Protein AF-A0A1T4WBJ3-F1 (afdb_monomer)

Organism: NCBI:txid39495

Foldseek 3Di:
DAEAFAKDADDDPDDDDPDPPWQKDKDKPDPQWDADSRRMIHGHHAAKIWIKIDTPPDPDIDIDIDGYHYDPAFEFADKDKDFAWDKDKDWDFDPVFFDDDPNHFDADPVRHGDGHPPTGTDIDIDTDATQWMKIFTDDDPPFPWKFKWKKQCADAFARRIDIDGPDIDRHRMDIGQQDFAQFWIKIKMWTWHQGPNDTDTGDIYPIDIDGHHHHSDPCPPPQWDNRQQRVLLNVLQVLQVVVVHDRATEHVLQQVLQSLVSVCVVVVVDDPPPPPPSVCCSCVVVVFDPPFDFPDKDKDFQDRGSVVSNVVLCPDPVSVCVSNPNQWRHWTWIDGPRIIMITTHNDDDPRDPDDDDDDPPPD

Radius of gyration: 31.48 Å; Cα contacts (8 Å, |Δi|>4): 734; chains: 1; bounding box: 58×76×94 Å

Solvent-accessible surface area (backbone atoms only — not comparable to full-atom values): 20428 Å² total; per-residue (Å²): 115,44,40,51,74,42,71,47,73,66,82,80,90,80,82,93,66,102,52,101,79,68,55,69,44,51,44,48,78,44,84,38,31,49,48,38,85,82,38,39,36,35,29,66,35,60,47,79,37,43,38,37,43,30,41,71,87,51,91,59,65,52,74,47,80,41,42,25,37,67,76,78,87,50,57,46,48,69,79,46,75,46,80,40,70,36,67,51,74,49,75,43,66,54,84,85,37,47,41,60,59,98,87,39,77,39,61,47,100,87,71,46,74,39,62,47,90,90,67,64,70,42,82,45,77,45,81,65,52,41,56,26,40,36,41,34,38,56,76,60,97,79,50,68,27,31,38,37,28,40,56,42,50,43,36,91,66,30,67,52,54,46,78,46,80,77,45,79,39,75,62,51,56,51,74,48,44,80,42,48,24,58,30,79,47,40,34,37,37,27,36,23,34,74,55,96,92,38,80,50,69,45,42,54,26,71,78,50,74,47,67,37,86,52,36,24,50,67,59,85,66,66,51,57,39,67,69,46,10,31,47,29,42,50,50,48,32,51,55,14,47,77,70,78,37,79,65,53,22,34,36,65,67,48,28,53,51,24,42,51,54,44,50,31,52,76,74,62,77,50,62,95,84,54,65,64,64,54,49,50,49,52,32,68,74,65,60,39,46,92,69,48,61,77,75,43,79,43,79,39,75,82,27,61,29,36,66,54,44,51,52,55,33,62,75,30,74,68,45,28,53,59,67,56,41,86,68,46,40,34,28,25,34,23,28,33,76,32,27,35,30,35,38,31,15,60,59,82,44,73,45,61,64,89,69,83,82,84,76,82,91,81,124

Secondary structure (DSSP, 8-state):
-EETT-EEE--------SSTT--EEEEESSTTEEE-TT-EEEE-SSEEEEEEEEETTSS-EEEEEEEEEPPPP-B----EEEEEEEEEEEEE--GGGB-EETTEE-B-TTSPBPB-TT---EEEEEEEEEEEEEEE----TT-SEEEEEEEES-BTTBS--EEEEEEEESSSEEEE----TT-EEEEEEEEEEEETTEEEEPBPPPPEEEE-SS----TTS-SS-HHHHHHHHHHHHHHHHHTT-PPPEE-HHHHHHHHHHHHHHHHT---TT-HHHHHHHHHHHTTB-TT----EEEEEES--SHHHHHHHHHTSHHHHHHHT-SS--EEEEEEETTEEEEEEES----SBSS-----GGG-

Sequence (363 aa):
TLYVGEKLNIKVKKYTSSSKKKKLVFKSNNKKVTVTKKGIIAAKKAGSAKVTVKAKNSNKKTIIKVKVKKVPKDKVVGLNYKANWRYSSYYDYAKSDYLLINGWPQFDENGKAKVKSGAKKIKFKRKEDIKNYKISWLDLNRADGYEVQRWHFVTDWDTKGHWETIKDIKNNYFKFSDFDENELAKFRVRAYNIVDDEKIYYKSSEILSIRTEHASTDYKNPLINRWISEEAFYLQNIVRNKAGRELLKWDEDLYTFACYRVEGRVKGYYLDHGWSDSMFDAFTNNSYEPGTNIEIENYYGTSYSARDSISAWQNSKGHYAWMISKLVKYGAIAMGSGESYAVFTEKVDNMRGNTSEIDFEAI

Nearest PDB structures (foldseek):
  4h0a-assembly1_A  TM=4.600E-01  e=1.807E-06  Staphylococcus aureus subsp. aureus Mu50
  4h0a-assembly2_B  TM=4.625E-01  e=2.376E-06  Staphylococcus aureus subsp. aureus Mu50
  4ifa-assembly1_A  TM=4.640E-01  e=8.837E-06  Bacillus anthracis str. Ames
  2q7n-assembly2_C  TM=2.721E-01  e=8.271E-03  Mus musculus
  1fg9-assembly1_D  TM=6.061E-01  e=1.499E+00  Homo sapiens

Mean predicted aligned error: 14.48 Å

pLDDT: mean 82.01, std 16.06, range [27.78, 97.38]

InterPro domains:
  IPR003343 Bacterial Ig-like domain, group 2 [PF02368] (2-66)
  IPR008964 Invasin/intimin cell-adhesion fragments [SSF49373] (2-68)
  IPR014044 CAP domain [PF00188] (234-340)
  IPR035940 CAP superfamily [G3DSA:3.40.33.10] (224-350)
  IPR035940 CAP superfamily [SSF55797] (230-326)

Structure (mmCIF, N/CA/C/O backbone):
data_AF-A0A1T4WBJ3-F1
#
_entry.id   AF-A0A1T4WBJ3-F1
#
loop_
_atom_site.group_PDB
_atom_site.id
_atom_site.type_symbol
_atom_site.label_atom_id
_atom_site.label_alt_id
_atom_site.label_comp_id
_atom_site.label_asym_id
_atom_site.label_entity_id
_atom_site.label_seq_id
_atom_site.pdbx_PDB_ins_code
_atom_site.Cartn_x
_atom_site.Cartn_y
_atom_site.Cartn_z
_atom_site.occupancy
_atom_site.B_iso_or_equiv
_atom_site.auth_seq_id
_atom_site.auth_comp_id
_atom_site.auth_asym_id
_atom_site.auth_atom_id
_atom_site.pdbx_PDB_model_num
ATOM 1 N N . THR A 1 1 ? -18.461 -5.487 35.038 1.00 80.25 1 THR A N 1
ATOM 2 C CA . THR A 1 1 ? -18.974 -5.993 33.745 1.00 80.25 1 THR A CA 1
ATOM 3 C C . THR A 1 1 ? -17.797 -6.566 32.996 1.00 80.25 1 THR A C 1
ATOM 5 O O . THR A 1 1 ? -16.734 -6.000 33.171 1.00 80.25 1 THR A O 1
ATOM 8 N N . LEU A 1 2 ? -17.971 -7.666 32.261 1.00 78.88 2 LEU A N 1
ATOM 9 C CA . LEU A 1 2 ? -16.942 -8.276 31.411 1.00 78.88 2 LEU A CA 1
ATOM 10 C C . LEU A 1 2 ? -17.484 -8.476 29.983 1.00 78.88 2 LEU A C 1
ATOM 12 O O . LEU A 1 2 ? -18.702 -8.586 29.810 1.00 78.88 2 LEU A O 1
ATOM 16 N N . TYR A 1 3 ? -16.628 -8.570 28.976 1.00 77.19 3 TYR A N 1
ATOM 17 C CA . TYR A 1 3 ? -16.936 -9.103 27.646 1.00 77.19 3 TYR A CA 1
ATOM 18 C C . TYR A 1 3 ? -16.562 -10.590 27.560 1.00 77.19 3 TYR A C 1
ATOM 20 O O . TYR A 1 3 ? -15.823 -11.113 28.393 1.00 77.19 3 TYR A O 1
ATOM 28 N N . VAL A 1 4 ? -17.137 -11.323 26.601 1.00 73.31 4 VAL A N 1
ATOM 29 C CA . VAL A 1 4 ? -16.750 -12.727 26.361 1.00 73.31 4 VAL A CA 1
ATOM 30 C C . VAL A 1 4 ? -15.251 -12.781 26.042 1.00 73.31 4 VAL A C 1
ATOM 32 O O . VAL A 1 4 ? -14.819 -12.093 25.128 1.00 73.31 4 VAL A O 1
ATOM 35 N N . GLY A 1 5 ? -14.488 -13.595 26.781 1.00 62.62 5 GLY A N 1
ATOM 36 C CA . GLY A 1 5 ? -13.029 -13.717 26.658 1.00 62.62 5 GLY A CA 1
ATOM 37 C C . GLY A 1 5 ? -12.249 -13.133 27.842 1.00 62.62 5 GLY A C 1
ATOM 38 O O . GLY A 1 5 ? -11.233 -13.707 28.230 1.00 62.62 5 GLY A O 1
ATOM 39 N N . GLU A 1 6 ? -12.761 -12.076 28.480 1.00 72.12 6 GLU A N 1
ATOM 40 C CA . GLU A 1 6 ? -12.037 -11.337 29.525 1.00 72.12 6 GLU A 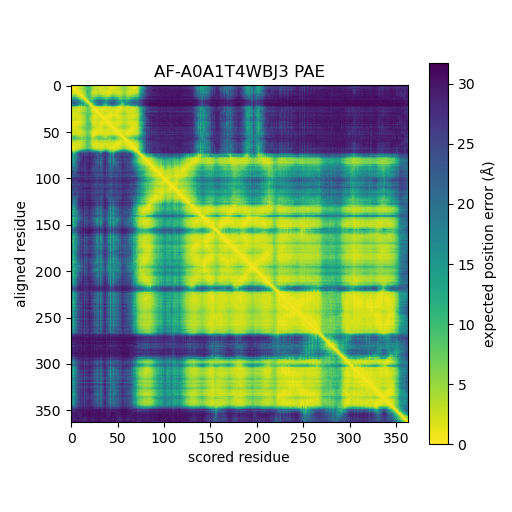CA 1
ATOM 41 C C . GLU A 1 6 ? -11.857 -12.128 30.830 1.00 72.12 6 GLU A C 1
ATOM 43 O O . GLU A 1 6 ? -12.686 -12.978 31.206 1.00 72.12 6 GLU A O 1
ATOM 48 N N . LYS A 1 7 ? -10.790 -11.798 31.566 1.00 83.44 7 LYS A N 1
ATOM 49 C CA . LYS A 1 7 ? -10.503 -12.333 32.898 1.00 83.44 7 LYS A CA 1
ATOM 50 C C . LYS A 1 7 ? -10.485 -11.213 33.939 1.00 83.44 7 LYS A C 1
ATOM 52 O O . LYS A 1 7 ? -10.326 -10.045 33.635 1.00 83.44 7 LYS A O 1
ATOM 57 N N . LEU A 1 8 ? -10.710 -11.573 35.199 1.00 85.00 8 LEU A N 1
ATOM 58 C CA . LEU A 1 8 ? -10.644 -10.640 36.323 1.00 85.00 8 LEU A CA 1
ATOM 59 C C . LEU A 1 8 ? -10.192 -11.375 37.581 1.00 85.00 8 LEU A C 1
ATOM 61 O O . LEU A 1 8 ? -10.827 -12.345 37.999 1.00 85.00 8 LEU A O 1
ATOM 65 N N . ASN A 1 9 ? -9.126 -10.900 38.221 1.00 87.38 9 ASN A N 1
ATOM 66 C CA . ASN A 1 9 ? -8.661 -11.462 39.486 1.00 87.38 9 ASN A CA 1
ATOM 67 C C . ASN A 1 9 ? -9.331 -10.780 40.690 1.00 87.38 9 ASN A C 1
ATOM 69 O O . ASN A 1 9 ? -9.316 -9.555 40.820 1.00 87.38 9 ASN A O 1
ATOM 73 N N . ILE A 1 10 ? -9.896 -11.569 41.604 1.00 84.38 10 ILE A N 1
ATOM 74 C CA . ILE A 1 10 ? -10.500 -11.054 42.835 1.00 84.38 10 ILE A CA 1
ATOM 75 C C . ILE A 1 10 ? -9.387 -10.685 43.829 1.00 84.38 10 ILE A C 1
ATOM 77 O O . ILE A 1 10 ? -8.786 -11.557 44.454 1.00 84.38 10 ILE A O 1
ATOM 81 N N . LYS A 1 11 ? -9.151 -9.384 44.040 1.00 78.06 11 LYS A N 1
ATOM 82 C CA . LYS A 1 11 ? -8.242 -8.894 45.091 1.00 78.06 11 LYS A CA 1
ATOM 83 C C . LYS A 1 11 ? -8.932 -8.918 46.462 1.00 78.06 11 LYS A C 1
ATOM 85 O O . LYS A 1 11 ? -9.910 -8.207 46.693 1.00 78.06 11 LYS A O 1
ATOM 90 N N . VAL A 1 12 ? -8.414 -9.721 47.391 1.00 71.44 12 VAL A N 1
ATOM 91 C CA . VAL A 1 12 ? -8.928 -9.831 48.769 1.00 71.44 12 VAL A CA 1
ATOM 92 C C . VAL A 1 12 ? -8.178 -8.842 49.667 1.00 71.44 12 VAL A C 1
ATOM 94 O O . VAL A 1 12 ? -7.024 -9.078 49.999 1.00 71.44 12 VAL A O 1
ATOM 97 N N . LYS A 1 13 ? -8.823 -7.733 50.061 1.00 65.62 13 LYS A N 1
ATOM 98 C CA . LYS A 1 13 ? -8.172 -6.641 50.820 1.00 65.62 13 LYS A CA 1
ATOM 99 C C . LYS A 1 13 ? -7.797 -6.998 52.265 1.00 65.62 13 LYS A C 1
ATOM 101 O O . LYS A 1 13 ? -6.777 -6.539 52.756 1.00 65.62 13 LYS A O 1
ATOM 106 N N . LYS A 1 14 ? -8.625 -7.776 52.969 1.00 61.22 14 LYS A N 1
ATOM 107 C CA . LYS A 1 14 ? -8.369 -8.182 54.360 1.00 61.22 14 LYS A CA 1
ATOM 108 C C . LYS A 1 14 ? -9.041 -9.520 54.635 1.00 61.22 14 LYS A C 1
ATOM 110 O O . LYS A 1 14 ? -10.253 -9.656 54.482 1.00 61.22 14 LYS A O 1
ATOM 115 N N . TYR A 1 15 ? -8.248 -10.502 55.043 1.00 62.06 15 TYR A N 1
ATOM 116 C CA . TYR A 1 15 ? -8.729 -11.790 55.525 1.00 62.06 15 TYR A CA 1
ATOM 117 C C . TYR A 1 15 ? -7.892 -12.193 56.739 1.00 62.06 15 TYR A C 1
ATOM 119 O O . TYR A 1 15 ? -6.808 -12.751 56.603 1.00 62.06 15 TYR A O 1
ATOM 127 N N . THR A 1 16 ? -8.370 -11.864 57.938 1.00 56.34 16 THR A N 1
ATOM 128 C CA . THR A 1 16 ? -7.736 -12.273 59.195 1.00 56.34 16 THR A CA 1
ATOM 129 C C . THR A 1 16 ? -8.216 -13.676 59.556 1.00 56.34 16 THR A C 1
ATOM 131 O O . THR A 1 16 ? -9.388 -13.901 59.854 1.00 56.34 16 THR A O 1
ATOM 134 N N . SER A 1 17 ? -7.310 -14.650 59.487 1.00 52.62 17 SER A N 1
ATOM 135 C CA . SER A 1 17 ? -7.573 -16.034 59.881 1.00 52.62 17 SER A CA 1
ATOM 136 C C . SER A 1 17 ? -6.576 -16.444 60.953 1.00 52.62 17 SER A C 1
ATOM 138 O O . SER A 1 17 ? -5.403 -16.635 60.658 1.00 52.62 17 SER A O 1
ATOM 140 N N . SER A 1 18 ? -7.058 -16.662 62.175 1.00 49.38 18 SER A N 1
ATOM 141 C CA . SER A 1 18 ? -6.289 -17.188 63.313 1.00 49.38 18 SER A CA 1
ATOM 142 C C . SER A 1 18 ? -5.848 -18.655 63.157 1.00 49.38 18 SER A C 1
ATOM 144 O O . SER A 1 18 ? -5.315 -19.247 64.085 1.00 49.38 18 SER A O 1
ATOM 146 N N . SER A 1 19 ? -6.059 -19.283 61.992 1.00 48.75 19 SER A N 1
ATOM 147 C CA . SER A 1 19 ? -5.688 -20.685 61.755 1.00 48.75 19 SER A CA 1
ATOM 148 C C . SER A 1 19 ? -5.184 -20.912 60.327 1.00 48.75 19 SER A C 1
ATOM 150 O O . SER A 1 19 ? -5.794 -20.450 59.358 1.00 48.75 19 SER A O 1
ATOM 152 N N . LYS A 1 20 ? -4.114 -21.702 60.176 1.00 49.66 20 LYS A N 1
ATOM 153 C CA . LYS A 1 20 ? -3.487 -22.070 58.888 1.00 49.66 20 LYS A CA 1
ATOM 154 C C . LYS A 1 20 ? -4.392 -22.908 57.948 1.00 49.66 20 LYS A C 1
ATOM 156 O O . LYS A 1 20 ? -3.970 -23.275 56.857 1.00 49.66 20 LYS A O 1
ATOM 161 N N . LYS A 1 21 ? -5.647 -23.213 58.326 1.00 49.75 21 LYS A N 1
ATOM 162 C CA . LYS A 1 21 ? -6.538 -24.166 57.622 1.00 49.75 21 LYS A CA 1
ATOM 163 C C . LYS A 1 21 ? -7.782 -23.565 56.933 1.00 49.75 21 LYS A C 1
ATOM 165 O O . LYS A 1 21 ? -8.547 -24.317 56.329 1.00 49.75 21 LYS A O 1
ATOM 170 N N . LYS A 1 22 ? -8.008 -22.242 56.935 1.00 56.44 22 LYS A N 1
ATOM 171 C CA . LYS A 1 22 ? -9.208 -21.636 56.304 1.00 56.44 22 LYS A CA 1
ATOM 172 C C . LYS A 1 22 ? -8.896 -20.970 54.952 1.00 56.44 22 LYS A C 1
ATOM 174 O O . LYS A 1 22 ? -8.635 -19.774 54.903 1.00 56.44 22 LYS A O 1
ATOM 179 N N . LYS A 1 23 ? -8.959 -21.736 53.851 1.00 74.94 23 LYS A N 1
ATOM 180 C CA . LYS A 1 23 ? -8.886 -21.226 52.460 1.00 74.94 23 LYS A CA 1
ATOM 181 C C . LYS A 1 23 ? -10.241 -20.648 52.007 1.00 74.94 23 LYS A C 1
ATOM 183 O O . LYS A 1 23 ? -11.289 -21.122 52.447 1.00 74.94 23 LYS A O 1
ATOM 188 N N . LEU A 1 24 ? -10.234 -19.644 51.128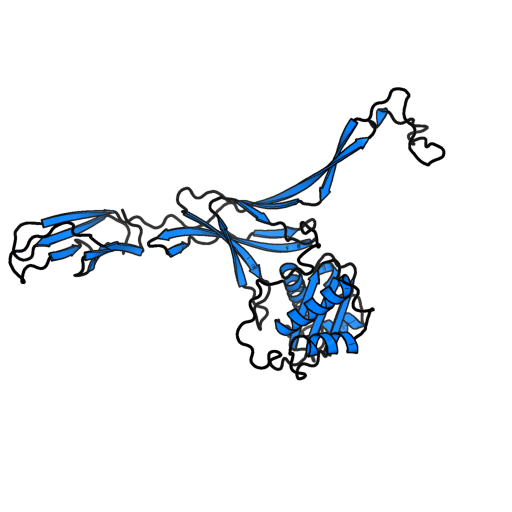 1.00 85.12 24 LEU A N 1
ATOM 189 C CA . LEU A 1 24 ? -11.449 -19.187 50.441 1.00 85.12 24 LEU A CA 1
ATOM 190 C C . LEU A 1 24 ? -11.871 -20.207 49.380 1.00 85.12 24 LEU A C 1
ATOM 192 O O . LEU A 1 24 ? -11.033 -20.850 48.747 1.00 85.12 24 LEU A O 1
ATOM 196 N N . VAL A 1 25 ? -13.179 -20.348 49.192 1.00 89.19 25 VAL A N 1
ATOM 197 C CA . VAL A 1 25 ? -13.778 -21.177 48.147 1.00 89.19 25 VAL A CA 1
ATOM 198 C C . VAL A 1 25 ? -14.526 -20.269 47.185 1.00 89.19 25 VAL A C 1
ATOM 200 O O . VAL A 1 25 ? -15.374 -19.475 47.599 1.00 89.19 25 VAL A O 1
ATOM 203 N N . PHE A 1 26 ? -14.217 -20.416 45.901 1.00 91.81 26 PHE A N 1
ATOM 204 C CA . PHE A 1 26 ? -14.846 -19.683 44.813 1.00 91.81 26 PHE A CA 1
ATOM 205 C C . PHE A 1 26 ? -15.747 -20.623 44.023 1.00 91.81 26 PHE A C 1
ATOM 207 O O . PHE A 1 26 ? -15.339 -21.729 43.669 1.00 91.81 26 PHE A O 1
ATOM 214 N N . LYS A 1 27 ? -16.973 -20.189 43.737 1.00 93.94 27 LYS A N 1
ATOM 215 C CA . LYS A 1 27 ? -17.906 -20.952 42.907 1.00 93.94 27 LYS A CA 1
ATOM 216 C C . LYS A 1 27 ? -18.690 -20.013 42.005 1.00 93.94 27 LYS A C 1
ATOM 218 O O . LYS A 1 27 ? -19.242 -19.022 42.475 1.00 93.94 27 LYS A O 1
ATOM 223 N N . SER A 1 28 ? -18.757 -20.342 40.722 1.00 95.31 28 SER A N 1
ATOM 224 C CA . SER A 1 28 ? -19.686 -19.701 39.794 1.00 95.31 28 SER A CA 1
ATOM 225 C C . SER A 1 28 ? -21.023 -20.435 39.816 1.00 95.31 28 SER A C 1
ATOM 227 O O . SER A 1 28 ? -21.065 -21.658 39.967 1.00 95.31 28 SER A O 1
ATOM 229 N N . ASN A 1 29 ? -22.120 -19.700 39.668 1.00 95.94 29 ASN A N 1
ATOM 230 C CA . ASN A 1 29 ? -23.459 -20.280 39.623 1.00 95.94 29 ASN A CA 1
ATOM 231 C C . ASN A 1 29 ? -23.831 -20.880 38.256 1.00 95.94 29 ASN A C 1
ATOM 233 O O . ASN A 1 29 ? -24.852 -21.552 38.162 1.00 95.94 29 ASN A O 1
ATOM 237 N N . ASN A 1 30 ? -23.067 -20.611 37.192 1.00 93.50 30 ASN A N 1
ATOM 238 C CA . ASN A 1 30 ? -23.319 -21.159 35.859 1.00 93.50 30 ASN A CA 1
ATOM 239 C C . ASN A 1 30 ? -22.040 -21.198 35.002 1.00 93.50 30 ASN A C 1
ATOM 241 O O . ASN A 1 30 ? -21.028 -20.599 35.349 1.00 93.50 30 ASN A O 1
ATOM 245 N N . LYS A 1 31 ? -22.097 -21.880 33.849 1.00 91.44 31 LYS A N 1
ATOM 246 C CA . LYS A 1 31 ? -20.961 -22.027 32.918 1.00 91.44 31 LYS A CA 1
ATOM 247 C C . LYS A 1 31 ? -20.633 -20.758 32.103 1.00 91.44 31 LYS A C 1
ATOM 249 O O . LYS A 1 31 ? -19.667 -20.773 31.350 1.00 91.44 31 LYS A O 1
ATOM 254 N N . LYS A 1 32 ? -21.401 -19.660 32.222 1.00 90.81 32 LYS A N 1
ATOM 255 C CA . LYS A 1 32 ? -21.128 -18.396 31.495 1.00 90.81 32 LYS A CA 1
ATOM 256 C C . LYS A 1 32 ? -19.885 -17.691 32.022 1.00 90.81 32 LYS A C 1
ATOM 258 O O . LYS A 1 32 ? -19.271 -16.911 31.303 1.00 90.81 32 LYS A O 1
ATOM 263 N N . VAL A 1 33 ? -19.530 -17.975 33.268 1.00 93.88 33 VAL A N 1
ATOM 264 C CA . VAL A 1 33 ? -18.321 -17.509 33.933 1.00 93.88 33 VAL A CA 1
ATOM 265 C C . VAL A 1 33 ? -17.712 -18.694 34.668 1.00 93.88 33 VAL A C 1
ATOM 267 O O . VAL A 1 33 ? -18.417 -19.398 35.384 1.00 93.88 33 VAL A O 1
ATOM 270 N N . THR A 1 34 ? -16.410 -18.909 34.537 1.00 92.81 34 THR A N 1
ATOM 271 C CA . THR A 1 34 ? -15.669 -19.865 35.373 1.00 92.81 34 THR A CA 1
ATOM 272 C C . THR A 1 34 ? -14.854 -19.110 36.410 1.00 92.81 34 THR A C 1
ATOM 274 O O . THR A 1 34 ? -14.427 -17.990 36.149 1.00 92.81 34 THR A O 1
ATOM 277 N N . VAL A 1 35 ? -14.623 -19.707 37.578 1.00 94.00 35 VAL A N 1
ATOM 278 C CA . VAL A 1 35 ? -13.737 -19.132 38.594 1.00 94.00 35 VAL A CA 1
ATOM 279 C C . VAL A 1 35 ? -12.761 -20.190 39.089 1.00 94.00 35 VAL A C 1
ATOM 281 O O . VAL A 1 35 ? -13.161 -21.318 39.376 1.00 94.00 35 VAL A O 1
ATOM 284 N N . THR A 1 36 ? -11.476 -19.852 39.146 1.00 89.94 36 THR A N 1
ATOM 285 C CA . THR A 1 36 ? -10.432 -20.783 39.597 1.00 89.94 36 THR A CA 1
ATOM 286 C C . THR A 1 36 ? -10.365 -20.855 41.125 1.00 89.94 36 THR A C 1
ATOM 288 O O . THR A 1 36 ? -10.870 -19.981 41.832 1.00 89.94 36 THR A O 1
ATOM 291 N N . LYS A 1 37 ? -9.654 -21.857 41.666 1.00 84.81 37 LYS A N 1
ATOM 292 C CA . LYS A 1 37 ? -9.362 -21.956 43.113 1.00 84.81 37 LYS A CA 1
ATOM 293 C C . LYS A 1 37 ? -8.584 -20.743 43.659 1.00 84.81 37 LYS A C 1
ATOM 295 O O . LYS A 1 37 ? -8.589 -20.531 44.866 1.00 84.81 37 LYS A O 1
ATOM 300 N N . LYS A 1 38 ? -7.933 -19.965 42.783 1.00 81.44 38 LYS A N 1
ATOM 301 C CA . LYS A 1 38 ? -7.175 -18.747 43.112 1.00 81.44 38 LYS A CA 1
ATOM 302 C C . LYS A 1 38 ? -8.009 -17.458 43.001 1.00 81.44 38 LYS A C 1
ATOM 304 O O . LYS A 1 38 ? -7.485 -16.395 43.291 1.00 81.44 38 LYS A O 1
ATOM 309 N N . GLY A 1 39 ? -9.282 -17.539 42.600 1.00 86.50 39 GLY A N 1
ATOM 310 C CA . GLY A 1 39 ? -10.162 -16.369 42.500 1.00 86.50 39 GLY A CA 1
ATOM 311 C C . GLY A 1 39 ? -10.099 -15.619 41.167 1.00 86.50 39 GLY A C 1
ATOM 312 O O . GLY A 1 39 ? -10.541 -14.477 41.100 1.00 86.50 39 GLY A O 1
ATOM 313 N N . ILE A 1 40 ? -9.600 -16.250 40.100 1.00 88.75 40 ILE A N 1
ATOM 314 C CA . ILE A 1 40 ? -9.613 -15.663 38.752 1.00 88.75 40 ILE A CA 1
ATOM 315 C C . ILE A 1 40 ? -10.938 -16.005 38.080 1.00 88.75 40 ILE A C 1
ATOM 317 O O . ILE A 1 40 ? -11.231 -17.179 37.848 1.00 88.75 40 ILE A O 1
ATOM 321 N N . ILE A 1 41 ? -11.726 -14.980 37.783 1.00 92.06 41 ILE A N 1
ATOM 322 C CA . ILE A 1 41 ? -12.971 -15.031 37.019 1.00 92.06 41 ILE A CA 1
ATOM 323 C C . ILE A 1 41 ? -12.615 -15.013 35.528 1.00 92.06 41 ILE A C 1
ATOM 325 O O . ILE A 1 41 ? -11.809 -14.190 35.119 1.00 92.06 41 ILE A O 1
ATOM 329 N N . ALA A 1 42 ? -13.218 -15.879 34.713 1.00 86.06 42 ALA A N 1
ATOM 330 C CA . ALA A 1 42 ? -13.097 -15.848 33.252 1.00 86.06 42 ALA A CA 1
ATOM 331 C C . ALA A 1 42 ? -14.483 -15.864 32.596 1.00 86.06 42 ALA A C 1
ATOM 333 O O . ALA A 1 42 ? -15.306 -16.736 32.900 1.00 86.06 42 ALA A O 1
ATOM 334 N N . ALA A 1 43 ? -14.741 -14.917 31.699 1.00 87.31 43 ALA A N 1
ATOM 335 C CA . ALA A 1 43 ? -16.002 -14.772 30.984 1.00 87.31 43 ALA A CA 1
ATOM 336 C C . ALA A 1 43 ? -16.061 -15.700 29.759 1.00 87.31 43 ALA A C 1
ATOM 338 O O . ALA A 1 43 ? -15.294 -15.561 28.813 1.00 87.31 43 ALA A O 1
ATOM 339 N N . LYS A 1 44 ? -16.991 -16.662 29.764 1.00 83.50 44 LYS A N 1
ATOM 340 C CA . LYS A 1 44 ? -17.129 -17.705 28.729 1.00 83.50 44 LYS A CA 1
ATOM 341 C C . LYS A 1 44 ? -18.285 -17.469 27.762 1.00 83.50 44 LYS A C 1
ATOM 343 O O . LYS A 1 44 ? -18.190 -17.834 26.598 1.00 83.50 44 LYS A O 1
ATOM 348 N N . LYS A 1 45 ? -19.400 -16.898 28.228 1.00 82.44 45 LYS A N 1
ATOM 349 C CA . LYS A 1 45 ? -20.592 -16.662 27.396 1.00 82.44 45 LYS A CA 1
ATOM 350 C C . LYS A 1 45 ? -21.363 -15.445 27.888 1.00 82.44 45 LYS A C 1
ATOM 352 O O . LYS A 1 45 ? -21.441 -15.205 29.088 1.00 82.44 45 LYS A O 1
ATOM 357 N N . ALA A 1 46 ? -21.970 -14.704 26.963 1.00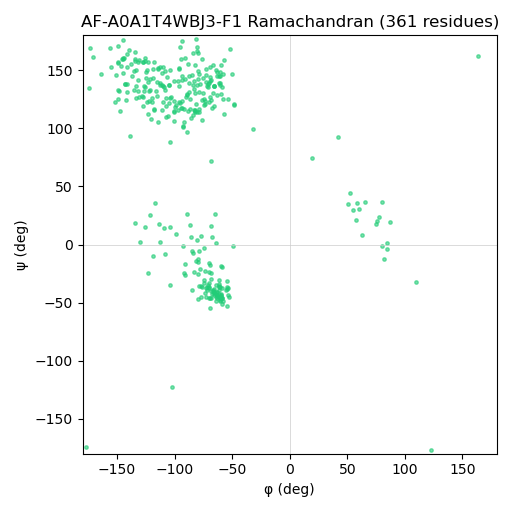 83.56 46 ALA A N 1
ATOM 358 C CA . ALA A 1 46 ? -22.790 -13.545 27.295 1.00 83.56 46 ALA A CA 1
ATOM 359 C C . ALA A 1 46 ? -23.967 -13.898 28.227 1.00 83.56 46 ALA A C 1
ATOM 361 O O . ALA A 1 46 ? -24.557 -14.982 28.159 1.00 83.56 46 ALA A O 1
ATOM 362 N N . GLY A 1 47 ? -24.320 -12.951 29.091 1.00 88.12 47 GLY A N 1
ATOM 363 C CA . GLY A 1 47 ? -25.353 -13.062 30.113 1.00 88.12 47 GLY A CA 1
ATOM 364 C C . GLY A 1 47 ? -24.817 -12.794 31.520 1.00 88.12 47 GLY A C 1
ATOM 365 O O . GLY A 1 47 ? -23.658 -12.450 31.723 1.00 88.12 47 GLY A O 1
ATOM 366 N N . SER A 1 48 ? -25.682 -12.941 32.519 1.00 93.50 48 SER A N 1
ATOM 367 C CA . SER A 1 48 ? -25.320 -12.692 33.917 1.00 93.50 48 SER A CA 1
ATOM 368 C C . SER A 1 48 ? -24.863 -13.968 34.629 1.00 93.50 48 SER A C 1
ATOM 370 O O . SER A 1 48 ? -25.440 -15.046 34.450 1.00 93.50 48 SER A O 1
ATOM 372 N N . ALA A 1 49 ? -23.856 -13.828 35.484 1.00 96.31 49 ALA A N 1
ATOM 373 C CA . ALA A 1 49 ? -23.369 -14.847 36.401 1.00 96.31 49 ALA A CA 1
ATOM 374 C C . ALA A 1 49 ? -23.143 -14.246 37.796 1.00 96.31 49 ALA A C 1
ATOM 376 O O . ALA A 1 49 ? -22.997 -13.036 37.972 1.00 96.31 49 ALA A O 1
ATOM 377 N N . LYS A 1 50 ? -23.137 -15.104 38.809 1.00 96.94 50 LYS A N 1
ATOM 378 C CA . LYS A 1 50 ? -22.824 -14.763 40.196 1.00 96.94 50 LYS A CA 1
ATOM 379 C C . LYS A 1 50 ? -21.650 -15.627 40.627 1.00 96.94 50 LYS A C 1
ATOM 381 O O . LYS A 1 50 ? -21.739 -16.853 40.578 1.00 96.94 50 LYS A O 1
ATOM 386 N N . VAL A 1 51 ? -20.577 -14.984 41.067 1.00 95.69 51 VAL A N 1
ATOM 387 C CA . VAL A 1 51 ? -19.426 -15.655 41.669 1.00 95.69 51 VAL A CA 1
ATOM 388 C C . VAL A 1 51 ? -19.546 -15.519 43.179 1.00 95.69 51 VAL A C 1
ATOM 390 O O . VAL A 1 51 ? -19.536 -14.417 43.721 1.00 95.69 51 VAL A O 1
ATOM 393 N N . THR A 1 52 ? -19.721 -16.643 43.865 1.00 94.31 52 THR A N 1
ATOM 394 C CA . THR A 1 52 ? -19.752 -16.708 45.326 1.00 94.31 52 THR A CA 1
ATOM 395 C C . THR A 1 52 ? -18.344 -16.911 45.858 1.00 94.31 52 THR A C 1
ATOM 397 O O . THR A 1 52 ? -17.645 -17.834 45.439 1.00 94.31 52 THR A O 1
ATOM 400 N N . VAL A 1 53 ? -17.966 -16.074 46.819 1.00 91.69 53 VAL A N 1
ATOM 401 C CA . VAL A 1 53 ? -16.739 -16.206 47.604 1.00 91.69 53 VAL A CA 1
ATOM 402 C C . VAL A 1 53 ? -17.150 -16.564 49.028 1.00 91.69 53 VAL A C 1
ATOM 404 O O . VAL A 1 53 ? -17.844 -15.787 49.684 1.00 91.69 53 VAL A O 1
ATOM 407 N N . LYS A 1 54 ? -16.771 -17.753 49.502 1.00 89.00 54 LYS A N 1
ATOM 408 C CA . LYS A 1 54 ? -17.125 -18.263 50.837 1.00 89.00 54 LYS A CA 1
ATOM 409 C C . LYS A 1 54 ? -15.870 -18.605 51.635 1.00 89.00 54 LYS A C 1
ATOM 411 O O . LYS A 1 54 ? -14.937 -19.205 51.103 1.00 89.00 54 LYS A O 1
ATOM 416 N N . ALA A 1 55 ? -15.866 -18.284 52.925 1.00 85.12 55 ALA A N 1
ATOM 417 C CA . ALA A 1 55 ? -14.862 -18.802 53.850 1.00 85.12 55 ALA A CA 1
ATOM 418 C C . ALA A 1 55 ? -15.183 -20.267 54.202 1.00 85.12 55 ALA A C 1
ATOM 420 O O . ALA A 1 55 ? -16.283 -20.562 54.664 1.00 85.12 55 ALA A O 1
ATOM 421 N N . LYS A 1 56 ? -14.239 -21.197 53.986 1.00 77.50 56 LYS A N 1
ATOM 422 C CA . LYS A 1 56 ? -14.490 -22.653 54.062 1.00 77.50 56 LYS A CA 1
ATOM 423 C C . LYS A 1 56 ? -15.138 -23.118 55.377 1.00 77.50 56 LYS A C 1
ATOM 425 O O . LYS A 1 56 ? -16.031 -23.954 55.332 1.00 77.50 56 LYS A O 1
ATOM 430 N N . ASN A 1 57 ? -14.752 -22.521 56.508 1.00 76.38 57 ASN A N 1
ATOM 431 C CA . ASN A 1 57 ? -15.209 -22.903 57.854 1.00 76.38 57 ASN A CA 1
ATOM 432 C C . ASN A 1 57 ? -15.993 -21.765 58.537 1.00 76.38 57 ASN A C 1
ATOM 434 O O . ASN A 1 57 ? -15.801 -21.491 59.721 1.00 76.38 57 ASN A O 1
ATOM 438 N N . SER A 1 58 ? -16.775 -21.007 57.769 1.00 75.25 58 SER A N 1
ATOM 439 C CA . SER A 1 58 ? -17.644 -19.951 58.290 1.00 75.25 58 SER A CA 1
ATOM 440 C C . SER A 1 58 ? -18.887 -19.810 57.416 1.00 75.25 58 SER A C 1
ATOM 442 O O . SER A 1 58 ? -18.885 -20.140 56.228 1.00 75.25 58 SER A O 1
ATOM 444 N N . ASN A 1 59 ? -19.945 -19.255 57.997 1.00 79.06 59 ASN A N 1
ATOM 445 C CA . ASN A 1 59 ? -21.158 -18.893 57.270 1.00 79.06 59 ASN A CA 1
ATOM 446 C C . ASN A 1 59 ? -21.010 -17.573 56.488 1.00 79.06 59 ASN A C 1
ATOM 448 O O . ASN A 1 59 ? -21.884 -17.227 55.695 1.00 79.06 59 ASN A O 1
ATOM 452 N N . LYS A 1 60 ? -19.882 -16.861 56.641 1.00 83.25 60 LYS A N 1
ATOM 453 C CA . LYS A 1 60 ? -19.588 -15.626 55.902 1.00 83.25 60 LYS A CA 1
ATOM 454 C C . LYS A 1 60 ? -19.348 -15.910 54.410 1.00 83.25 60 LYS A C 1
ATOM 456 O O . LYS A 1 60 ? -18.463 -16.689 54.039 1.00 83.25 60 LYS A O 1
ATOM 461 N N . LYS A 1 61 ? -20.118 -15.237 53.551 1.00 88.94 61 LYS A N 1
ATOM 462 C CA . LYS A 1 61 ? -19.996 -15.276 52.086 1.00 88.94 61 LYS A CA 1
ATOM 463 C C . LYS A 1 61 ? -20.245 -13.896 51.486 1.00 88.94 61 LYS A C 1
ATOM 465 O O . LYS A 1 61 ? -21.010 -13.113 52.036 1.00 88.94 61 LYS A O 1
ATOM 470 N N . THR A 1 62 ? -19.652 -13.639 50.328 1.00 89.69 62 THR A N 1
ATOM 471 C CA . THR A 1 62 ? -19.996 -12.500 49.472 1.00 89.69 62 THR A CA 1
ATOM 472 C C . THR A 1 62 ? -20.294 -12.980 48.055 1.00 89.69 62 THR A C 1
ATOM 474 O O . THR A 1 62 ? -19.891 -14.077 47.653 1.00 89.69 62 THR A O 1
ATOM 477 N N . ILE A 1 63 ? -21.054 -12.185 47.306 1.00 93.44 63 ILE A N 1
ATOM 478 C CA . ILE A 1 63 ? -21.459 -12.494 45.937 1.00 93.44 63 ILE A CA 1
ATOM 479 C C . ILE A 1 63 ? -21.024 -11.354 45.026 1.00 93.44 63 ILE A C 1
ATOM 481 O O . ILE A 1 63 ? -21.471 -10.220 45.170 1.00 93.44 63 ILE A O 1
ATOM 485 N N . ILE A 1 64 ? -20.224 -11.695 44.024 1.00 93.06 64 ILE A N 1
ATOM 486 C CA . ILE A 1 64 ? -19.840 -10.801 42.939 1.00 93.06 64 ILE A CA 1
ATOM 487 C C . ILE A 1 64 ? -20.817 -11.032 41.787 1.00 93.06 64 ILE A C 1
ATOM 489 O O . ILE A 1 64 ? -20.903 -12.133 41.235 1.00 93.06 64 ILE A O 1
ATOM 493 N N . LYS A 1 65 ? -21.582 -9.999 41.428 1.00 95.44 65 LYS A N 1
ATOM 494 C CA . LYS A 1 65 ? -22.455 -10.024 40.249 1.00 95.44 65 LYS A CA 1
ATOM 495 C C . LYS A 1 65 ? -21.610 -9.704 39.014 1.00 95.44 65 LYS A C 1
ATOM 497 O O . LYS A 1 65 ? -21.094 -8.600 38.882 1.00 95.44 65 LYS A O 1
ATOM 502 N N . VAL A 1 66 ? -21.490 -10.662 38.102 1.00 93.25 66 VAL A N 1
ATOM 503 C CA . VAL A 1 66 ? -20.749 -10.519 36.845 1.00 93.25 66 VAL A CA 1
ATOM 504 C C . VAL A 1 66 ? -21.752 -10.430 35.701 1.00 93.25 66 VAL A C 1
ATOM 506 O O . VAL A 1 66 ? -22.532 -11.351 35.470 1.00 93.25 66 VAL A O 1
ATOM 509 N N . LYS A 1 67 ? -21.748 -9.317 34.971 1.00 92.50 67 LYS A N 1
ATOM 510 C CA . LYS A 1 67 ? -22.506 -9.163 33.723 1.00 92.50 67 LYS A CA 1
ATOM 511 C C . LYS A 1 67 ? -21.542 -9.359 32.562 1.00 92.50 67 LYS A C 1
ATOM 513 O O . LYS A 1 67 ? -20.647 -8.533 32.417 1.00 92.50 67 LYS A O 1
ATOM 518 N N . VAL A 1 68 ? -21.722 -10.422 31.779 1.00 85.62 68 VAL A N 1
ATOM 519 C CA . VAL A 1 68 ? -20.947 -10.701 30.565 1.00 85.62 68 VAL A CA 1
ATOM 520 C C . VAL A 1 68 ? -21.714 -10.174 29.354 1.00 85.62 68 VAL A C 1
ATOM 522 O O . VAL A 1 68 ? -22.857 -10.571 29.120 1.00 85.62 68 VAL A O 1
ATOM 525 N N . LYS A 1 69 ? -21.124 -9.272 28.577 1.00 78.69 69 LYS A N 1
ATOM 526 C CA . LYS A 1 69 ? -21.695 -8.776 27.317 1.00 78.69 69 LYS A CA 1
ATOM 527 C C . LYS A 1 69 ? -21.117 -9.561 26.133 1.00 78.69 69 LYS A C 1
ATOM 529 O O . LYS A 1 69 ? -19.994 -10.050 26.207 1.00 78.69 69 LYS A O 1
ATOM 534 N N . LYS A 1 70 ? -21.887 -9.697 25.044 1.00 63.94 70 LYS A N 1
ATOM 535 C CA . LYS A 1 70 ? -21.326 -10.120 23.747 1.00 63.94 70 LYS A CA 1
ATOM 536 C C . LYS A 1 70 ? -20.325 -9.057 23.281 1.00 63.94 70 LYS A C 1
ATOM 538 O O . LYS A 1 70 ? -20.548 -7.876 23.558 1.00 63.94 70 LYS A O 1
ATOM 543 N N . VAL A 1 71 ? -19.286 -9.472 22.563 1.00 56.00 71 VAL A N 1
ATOM 544 C CA . VAL A 1 71 ? -18.464 -8.541 21.779 1.00 56.00 71 VAL A CA 1
ATOM 545 C C . VAL A 1 71 ? -19.392 -7.849 20.756 1.00 56.00 71 VAL A C 1
ATOM 547 O O . VAL A 1 71 ? -20.217 -8.542 20.149 1.00 56.00 71 VAL A O 1
ATOM 550 N N . PRO A 1 72 ? -19.402 -6.506 20.645 1.00 53.94 72 PRO A N 1
ATOM 551 C CA . PRO A 1 72 ? -20.248 -5.805 19.679 1.00 53.94 72 PRO A CA 1
ATOM 552 C C . PRO A 1 72 ? -19.849 -6.093 18.222 1.00 53.94 72 PRO A C 1
ATOM 554 O O . PRO A 1 72 ? -18.670 -6.043 17.889 1.00 53.94 72 PRO A O 1
ATOM 557 N N . LYS A 1 73 ? -20.872 -6.325 17.385 1.00 51.12 73 LYS A N 1
ATOM 558 C CA . LYS A 1 73 ? -20.818 -6.640 15.948 1.00 51.12 73 LYS A CA 1
ATOM 559 C C . LYS A 1 73 ? -19.949 -5.690 15.125 1.00 51.12 73 LYS A C 1
ATOM 561 O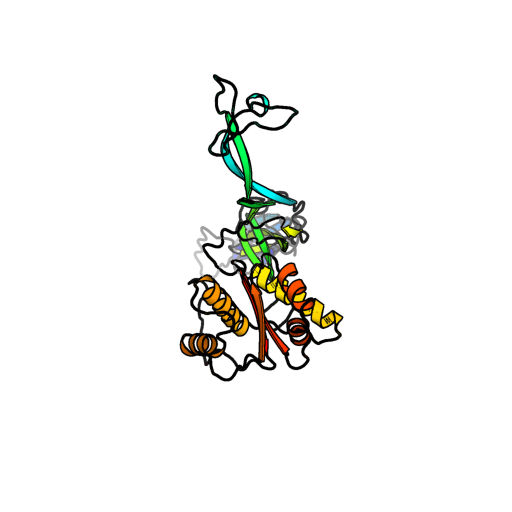 O . LYS A 1 73 ? -20.099 -4.480 15.226 1.00 51.12 73 LYS A O 1
ATOM 566 N N . ASP A 1 74 ? -19.303 -6.184 14.079 1.00 60.03 74 ASP A N 1
ATOM 567 C CA . ASP A 1 74 ? -17.959 -6.766 14.169 1.00 60.03 74 ASP A CA 1
ATOM 568 C C . ASP A 1 74 ? -17.039 -6.068 13.147 1.00 60.03 74 ASP A C 1
ATOM 570 O O . ASP A 1 74 ? -16.029 -6.645 12.795 1.00 60.03 74 ASP A O 1
ATOM 574 N N . LYS A 1 75 ? -17.395 -4.909 12.569 1.00 58.69 75 LYS A N 1
ATOM 575 C CA . LYS A 1 75 ? -16.724 -4.388 11.367 1.00 58.69 75 LYS A CA 1
ATOM 576 C C . LYS A 1 75 ? -16.590 -2.873 11.401 1.00 58.69 75 LYS A C 1
ATOM 578 O O . LYS A 1 75 ? -17.551 -2.185 11.735 1.00 58.69 75 LYS A O 1
ATOM 583 N N . VAL A 1 76 ? -15.434 -2.367 10.983 1.00 65.25 76 VAL A N 1
ATOM 584 C CA . VAL A 1 76 ? -15.270 -0.954 10.616 1.00 65.25 76 VAL A CA 1
ATOM 585 C C . VAL A 1 76 ? -16.034 -0.700 9.308 1.00 65.25 76 VAL A C 1
ATOM 587 O O . VAL A 1 76 ? -15.797 -1.375 8.306 1.00 65.25 76 VAL A O 1
ATOM 590 N N . VAL A 1 77 ? -16.981 0.238 9.311 1.00 63.59 77 VAL A N 1
ATOM 591 C CA . VAL A 1 77 ? -17.835 0.560 8.150 1.00 63.59 77 VAL A CA 1
ATOM 592 C C . VAL A 1 77 ? -17.512 1.971 7.639 1.00 63.59 77 VAL A C 1
ATOM 594 O O . VAL A 1 77 ? -17.062 2.821 8.402 1.00 63.59 77 VAL A O 1
ATOM 597 N N . GLY A 1 78 ? -17.733 2.223 6.345 1.00 67.38 78 GLY A N 1
ATOM 598 C CA . GLY A 1 78 ? -17.655 3.563 5.750 1.00 67.38 78 GLY A CA 1
ATOM 599 C C . GLY A 1 78 ? -16.242 4.052 5.435 1.00 67.38 78 GLY A C 1
ATOM 600 O O . GLY A 1 78 ? -15.964 5.238 5.607 1.00 67.38 78 GLY A O 1
ATOM 601 N N . LEU A 1 79 ? -15.356 3.149 5.001 1.00 84.25 79 LEU A N 1
ATOM 602 C CA . LEU A 1 79 ? -14.015 3.513 4.550 1.00 84.25 79 LEU A CA 1
ATOM 603 C C . LEU A 1 79 ? -14.115 4.360 3.271 1.00 84.25 79 LEU A C 1
ATOM 605 O O . LEU A 1 79 ? -14.655 3.912 2.266 1.00 84.25 79 LEU A O 1
ATOM 609 N N . ASN A 1 80 ? -13.613 5.588 3.335 1.00 87.56 80 ASN A N 1
ATOM 610 C CA . ASN A 1 80 ? -13.609 6.569 2.252 1.00 87.56 80 ASN A CA 1
ATOM 611 C C . ASN A 1 80 ? -12.225 7.215 2.148 1.00 87.56 80 ASN A C 1
ATOM 613 O O . ASN A 1 80 ? -11.486 7.236 3.137 1.00 87.56 80 ASN A O 1
ATOM 617 N N . TYR A 1 81 ? -11.902 7.804 0.995 1.00 92.81 81 TYR A N 1
ATOM 618 C CA . TYR A 1 81 ? -10.679 8.585 0.820 1.00 92.81 81 TYR A CA 1
ATOM 619 C C . TYR A 1 81 ? -10.930 9.950 0.182 1.00 92.81 81 TYR A C 1
ATOM 621 O O . TYR A 1 81 ? -11.951 10.184 -0.463 1.00 92.81 81 TYR A O 1
ATOM 629 N N . LYS A 1 82 ? -9.978 10.860 0.385 1.00 93.38 82 LYS A N 1
ATOM 630 C CA . LYS A 1 82 ? -9.937 12.180 -0.241 1.00 93.38 82 LYS A CA 1
ATOM 631 C C . LYS A 1 82 ? -8.493 12.637 -0.437 1.00 93.38 82 LYS A C 1
ATOM 633 O O . LYS A 1 82 ? -7.711 12.615 0.515 1.00 93.38 82 LYS A O 1
ATOM 638 N N . ALA A 1 83 ? -8.173 13.137 -1.628 1.00 91.31 83 ALA A N 1
ATOM 639 C CA . ALA A 1 83 ? -6.933 13.864 -1.887 1.00 91.31 83 ALA A CA 1
ATOM 640 C C . ALA A 1 83 ? -6.999 15.288 -1.306 1.00 91.31 83 ALA A C 1
ATOM 642 O O . ALA A 1 83 ? -7.960 16.033 -1.533 1.00 91.31 83 ALA A O 1
ATOM 643 N N . ASN A 1 84 ? -5.976 15.681 -0.546 1.00 91.12 84 ASN A N 1
ATOM 644 C CA . ASN A 1 84 ? -5.854 17.024 0.013 1.00 91.12 84 ASN A CA 1
ATOM 645 C C . ASN A 1 84 ? -4.763 17.796 -0.725 1.00 91.12 84 ASN A C 1
ATOM 647 O O . ASN A 1 84 ? -3.581 17.528 -0.543 1.00 91.12 84 ASN A O 1
ATOM 651 N N . TRP A 1 85 ? -5.169 18.785 -1.512 1.00 89.75 85 TRP A N 1
ATOM 652 C CA . TRP A 1 85 ? -4.288 19.576 -2.369 1.00 89.75 85 TRP A CA 1
ATOM 653 C C . TRP A 1 85 ? -3.532 20.676 -1.615 1.00 89.75 85 TRP A C 1
ATOM 655 O O . TRP A 1 85 ? -4.081 21.308 -0.705 1.00 89.75 85 TRP A O 1
ATOM 665 N N . ARG A 1 86 ? -2.274 20.908 -2.004 1.00 85.38 86 ARG A N 1
ATOM 666 C CA . ARG A 1 86 ? -1.501 22.112 -1.691 1.00 85.38 86 ARG A CA 1
ATOM 667 C C . ARG A 1 86 ? -1.951 23.231 -2.624 1.00 85.38 86 ARG A C 1
ATOM 669 O O . ARG A 1 86 ? -2.362 23.004 -3.762 1.00 85.38 86 ARG A O 1
ATOM 676 N N . TYR A 1 87 ? -1.910 24.444 -2.096 1.00 88.12 87 TYR A N 1
ATOM 677 C CA . TYR A 1 87 ? -2.217 25.642 -2.854 1.00 88.12 87 TYR A CA 1
ATOM 678 C C . TYR A 1 87 ? -1.139 26.671 -2.570 1.00 88.12 87 TYR A C 1
ATOM 680 O O . TYR A 1 87 ? -0.936 27.025 -1.403 1.00 88.12 87 TYR A O 1
ATOM 688 N N . SER A 1 88 ? -0.520 27.203 -3.616 1.00 86.75 88 SER A N 1
ATOM 689 C CA . SER A 1 88 ? 0.268 28.422 -3.502 1.00 86.75 88 SER A CA 1
ATOM 690 C C . SER A 1 88 ? -0.584 29.639 -3.776 1.00 86.75 88 SER A C 1
ATOM 692 O O . SER A 1 88 ? -1.682 29.589 -4.343 1.00 86.75 88 SER A O 1
ATOM 694 N N . SER A 1 89 ? -0.068 30.767 -3.306 1.00 92.44 89 SER A N 1
ATOM 695 C CA . SER A 1 89 ? -0.604 32.067 -3.653 1.00 92.44 89 SER A CA 1
ATOM 696 C C . SER A 1 89 ? 0.384 32.804 -4.533 1.00 92.44 89 SER A C 1
ATOM 698 O O . SER A 1 89 ? 1.570 32.840 -4.223 1.00 92.44 89 SER A O 1
ATOM 700 N N . TYR A 1 90 ? -0.124 33.446 -5.574 1.00 91.25 90 TYR A N 1
ATOM 701 C CA . TYR A 1 90 ? 0.649 34.348 -6.416 1.00 91.25 90 TYR A CA 1
ATOM 702 C C . TYR A 1 90 ? -0.129 35.647 -6.615 1.00 91.25 90 TYR A C 1
ATOM 704 O O . TYR A 1 90 ? -1.347 35.689 -6.430 1.00 91.25 90 TYR A O 1
ATOM 712 N N . TYR A 1 91 ? 0.581 36.724 -6.935 1.00 92.81 91 TYR A N 1
ATOM 713 C CA . TYR A 1 91 ? -0.026 38.024 -7.200 1.00 92.81 91 TYR A CA 1
ATOM 714 C C . TYR A 1 91 ? -0.006 38.292 -8.693 1.00 92.81 91 TYR A C 1
ATOM 716 O O . TYR A 1 91 ? 1.067 38.352 -9.292 1.00 92.81 91 TYR A O 1
ATOM 724 N N . ASP A 1 92 ? -1.184 38.498 -9.264 1.00 92.31 92 ASP A N 1
ATOM 725 C CA . ASP A 1 92 ? -1.344 38.817 -10.679 1.00 92.31 92 ASP A CA 1
ATOM 726 C C . ASP A 1 92 ? -2.507 39.793 -10.876 1.00 92.31 92 ASP A C 1
ATOM 728 O O . ASP A 1 92 ? -3.176 40.160 -9.911 1.00 92.31 92 ASP A O 1
ATOM 732 N N . TYR A 1 93 ? -2.747 40.251 -12.095 1.00 92.38 93 TYR A N 1
ATOM 733 C CA . TYR A 1 93 ? -3.845 41.168 -12.398 1.00 92.38 93 TYR A CA 1
ATOM 734 C C . TYR A 1 93 ? -5.139 40.410 -12.720 1.00 92.38 93 TYR A C 1
ATOM 736 O O . TYR A 1 93 ? -5.111 39.246 -13.126 1.00 92.38 93 TYR A O 1
ATOM 744 N N . ALA A 1 94 ? -6.301 41.045 -12.529 1.00 90.31 94 ALA A N 1
ATOM 745 C CA . ALA A 1 94 ? -7.553 40.434 -12.965 1.00 90.31 94 ALA A CA 1
ATOM 746 C C . ALA A 1 94 ? -7.556 40.298 -14.495 1.00 90.31 94 ALA A C 1
ATOM 748 O O . ALA A 1 94 ? -6.992 41.129 -15.205 1.00 90.31 94 ALA A O 1
ATOM 749 N N . LYS A 1 95 ? -8.244 39.281 -15.034 1.00 87.88 95 LYS A N 1
ATOM 750 C CA . LYS A 1 95 ? -8.313 39.071 -16.493 1.00 87.88 95 LYS A CA 1
ATOM 751 C C . LYS A 1 95 ? -8.821 40.319 -17.243 1.00 87.88 95 LYS A C 1
ATOM 753 O O . LYS A 1 95 ? -8.404 40.567 -18.368 1.00 87.88 95 LYS A O 1
ATOM 758 N N . SER A 1 96 ? -9.685 41.112 -16.607 1.00 89.25 96 SER A N 1
ATOM 759 C CA . SER A 1 96 ? -10.227 42.381 -17.116 1.00 89.25 96 SER A CA 1
ATOM 760 C C . SER A 1 96 ? -9.216 43.526 -17.205 1.00 89.25 96 SER A C 1
ATOM 762 O O . SER A 1 96 ? -9.492 44.526 -17.874 1.00 89.25 96 SER A O 1
ATOM 764 N N . ASP A 1 97 ? -8.084 43.413 -16.515 1.00 93.94 97 ASP A N 1
ATOM 765 C CA . ASP A 1 97 ? -7.093 44.480 -16.395 1.00 93.94 97 ASP A CA 1
ATOM 766 C C . ASP A 1 97 ? -6.028 44.402 -17.486 1.00 93.94 97 ASP A C 1
ATOM 768 O O . ASP A 1 97 ? -5.347 45.395 -17.737 1.00 93.94 97 ASP A O 1
ATOM 772 N N . TYR A 1 98 ? -5.898 43.262 -18.169 1.00 93.00 98 TYR A N 1
ATOM 773 C CA . TYR A 1 98 ? -5.003 43.144 -19.316 1.00 93.00 98 TYR A CA 1
ATOM 774 C C . TYR A 1 98 ? -5.516 43.966 -20.498 1.00 93.00 98 TYR A C 1
ATOM 776 O O . TYR A 1 98 ? -6.717 44.034 -20.775 1.00 93.00 98 TYR A O 1
ATOM 784 N N . LEU A 1 99 ? -4.581 44.587 -21.214 1.00 92.38 99 LEU A N 1
ATOM 785 C CA . LEU A 1 99 ? -4.868 45.249 -22.479 1.00 92.38 99 LEU A CA 1
ATOM 786 C C . LEU A 1 99 ? -4.971 44.178 -23.570 1.00 92.38 99 LEU A C 1
ATOM 788 O O . LEU A 1 99 ? -3.989 43.502 -23.878 1.00 92.38 99 LEU A O 1
ATOM 792 N N . LEU A 1 100 ? -6.174 44.013 -24.123 1.00 90.44 100 LEU A N 1
ATOM 793 C CA . LEU A 1 100 ? -6.482 43.028 -25.159 1.00 90.44 100 LEU A CA 1
ATOM 794 C C . LEU A 1 100 ? -6.747 43.736 -26.495 1.00 90.44 100 LEU A C 1
ATOM 796 O O . LEU A 1 100 ? -7.498 44.709 -26.527 1.00 90.44 100 LEU A O 1
ATOM 800 N N . ILE A 1 101 ? -6.200 43.217 -27.597 1.00 88.31 101 ILE A N 1
ATOM 801 C CA . ILE A 1 101 ? -6.588 43.595 -28.969 1.00 88.31 101 ILE A CA 1
ATOM 802 C C . ILE A 1 101 ? -7.093 42.331 -29.657 1.00 88.31 101 ILE A C 1
ATOM 804 O O . ILE A 1 101 ? -6.412 41.309 -29.642 1.00 88.31 101 ILE A O 1
ATOM 808 N N . ASN A 1 102 ? -8.308 42.374 -30.212 1.00 88.00 102 ASN A N 1
ATOM 809 C CA . ASN A 1 102 ? -8.975 41.217 -30.826 1.00 88.00 102 ASN A CA 1
ATOM 810 C C . ASN A 1 102 ? -8.997 39.962 -29.922 1.00 88.00 102 ASN A C 1
ATOM 812 O O . ASN A 1 102 ? -8.879 38.838 -30.399 1.00 88.00 102 ASN A O 1
ATOM 816 N N . GLY A 1 103 ? -9.115 40.155 -28.602 1.00 84.25 103 GLY A N 1
ATOM 817 C CA . GLY A 1 103 ? -9.141 39.072 -27.610 1.00 84.25 103 GLY A CA 1
ATOM 818 C C . GLY A 1 103 ? -7.771 38.560 -27.150 1.00 84.25 103 GLY A C 1
ATOM 819 O O . GLY A 1 103 ? -7.724 37.745 -26.230 1.00 84.25 103 GLY A O 1
ATOM 820 N N . TRP A 1 104 ? -6.669 39.063 -27.715 1.00 83.75 104 TRP A N 1
ATOM 821 C CA . TRP A 1 104 ? -5.309 38.627 -27.387 1.00 83.75 104 TRP A CA 1
ATOM 822 C C . TRP A 1 104 ? -4.558 39.638 -26.508 1.00 83.75 104 TRP A C 1
ATOM 824 O O . TRP A 1 104 ? -4.640 40.843 -26.776 1.00 83.75 104 TRP A O 1
ATOM 834 N N . PRO A 1 105 ? -3.814 39.182 -25.477 1.00 88.69 105 PRO A N 1
ATOM 835 C CA . PRO A 1 105 ? -3.002 40.057 -24.638 1.00 88.69 105 PRO A CA 1
ATOM 836 C C . PRO A 1 105 ? -1.927 40.785 -25.438 1.00 88.69 105 PRO A C 1
ATOM 838 O O . PRO A 1 105 ? -1.243 40.195 -26.269 1.00 88.69 105 PRO A O 1
ATOM 841 N N . GLN A 1 106 ? -1.76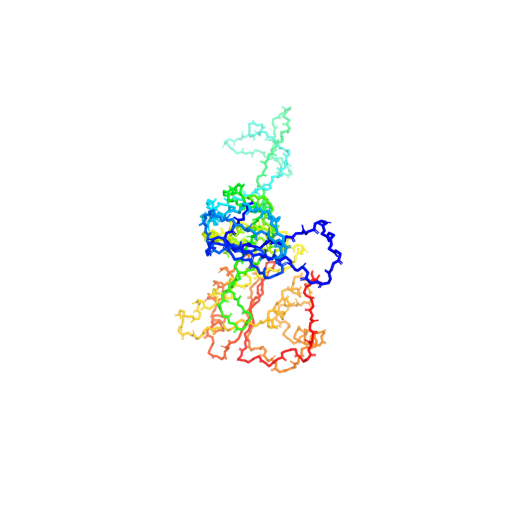4 42.071 -25.152 1.00 92.69 106 GLN A N 1
ATOM 842 C CA . GLN A 1 106 ? -0.631 42.853 -25.628 1.00 92.69 106 GLN A CA 1
ATOM 843 C C . GLN A 1 106 ? 0.563 42.640 -24.703 1.00 92.69 106 GLN A C 1
ATOM 845 O O . GLN A 1 106 ? 0.392 42.611 -23.487 1.00 92.69 106 GLN A O 1
ATOM 850 N N . PHE A 1 107 ? 1.767 42.544 -25.260 1.00 92.56 107 PHE A N 1
ATOM 851 C CA . PHE A 1 107 ? 3.003 42.351 -24.501 1.00 92.56 107 PHE A CA 1
ATOM 852 C C . PHE A 1 107 ? 3.918 43.576 -24.633 1.00 92.56 107 PHE A C 1
ATOM 854 O O . PHE A 1 107 ? 3.820 44.344 -25.594 1.00 92.56 107 PHE A O 1
ATOM 861 N N . ASP A 1 108 ? 4.740 43.827 -23.619 1.00 88.62 108 ASP A N 1
ATOM 862 C CA . ASP A 1 108 ? 5.838 44.790 -23.681 1.00 88.62 108 ASP A CA 1
ATOM 863 C C . ASP A 1 108 ? 7.081 44.189 -24.351 1.00 88.62 108 ASP A C 1
ATOM 865 O O . ASP A 1 108 ? 7.097 43.025 -24.749 1.00 88.62 108 ASP A O 1
ATOM 869 N N . GLU A 1 109 ? 8.114 45.013 -24.512 1.00 90.56 109 GLU A N 1
ATOM 870 C CA . GLU A 1 109 ? 9.385 44.641 -25.150 1.00 90.56 109 GLU A CA 1
ATOM 871 C C . GLU A 1 109 ? 10.119 43.487 -24.447 1.00 90.56 109 GLU A C 1
ATOM 873 O O . GLU A 1 109 ? 10.934 42.814 -25.069 1.00 90.56 109 GLU A O 1
ATOM 878 N N . ASN A 1 110 ? 9.780 43.205 -23.184 1.00 91.00 110 ASN A N 1
ATOM 879 C CA . ASN A 1 110 ? 10.339 42.106 -22.397 1.00 91.00 110 ASN A CA 1
ATOM 880 C C . ASN A 1 110 ? 9.422 40.868 -22.385 1.00 91.00 110 ASN A C 1
ATOM 882 O O . ASN A 1 110 ? 9.638 39.939 -21.606 1.00 91.00 110 ASN A O 1
ATOM 886 N N . GLY A 1 111 ? 8.371 40.853 -23.211 1.00 87.81 111 GLY A N 1
ATOM 887 C CA . GLY A 1 111 ? 7.433 39.738 -23.312 1.00 87.81 111 GLY A CA 1
ATOM 888 C C . GLY A 1 111 ? 6.452 39.631 -22.142 1.00 87.81 111 GLY A C 1
ATOM 889 O O . GLY A 1 111 ? 5.839 38.580 -21.953 1.00 87.81 111 GLY A O 1
ATOM 890 N N . LYS A 1 112 ? 6.262 40.689 -21.345 1.00 88.31 112 LYS A N 1
ATOM 891 C CA . LYS A 1 112 ? 5.297 40.701 -20.238 1.00 88.31 112 LYS A CA 1
ATOM 892 C C . LYS A 1 112 ? 3.979 41.337 -20.671 1.00 88.31 112 LYS A C 1
ATOM 894 O O . LYS A 1 112 ? 3.954 42.366 -21.339 1.00 88.31 112 LYS A O 1
ATOM 899 N N . ALA A 1 113 ? 2.859 40.728 -20.282 1.00 92.12 113 ALA A N 1
ATOM 900 C CA . ALA A 1 113 ? 1.537 41.223 -20.656 1.00 92.12 113 ALA A CA 1
ATOM 901 C C . ALA A 1 113 ? 1.275 42.628 -20.077 1.00 92.12 113 ALA A C 1
ATOM 903 O O . ALA A 1 113 ? 1.421 42.858 -18.872 1.00 92.12 113 ALA A O 1
ATOM 904 N N . LYS A 1 114 ? 0.863 43.563 -20.938 1.00 93.44 114 LYS A N 1
ATOM 905 C CA . LYS A 1 114 ? 0.517 44.940 -20.583 1.00 93.44 114 LYS A CA 1
ATOM 906 C C . LYS A 1 114 ? -0.842 44.994 -19.887 1.00 93.44 114 LYS A C 1
ATOM 908 O O . LYS A 1 114 ? -1.786 44.292 -20.257 1.00 93.44 114 LYS A O 1
ATOM 913 N N . VAL A 1 115 ? -0.954 45.887 -18.909 1.00 94.06 115 VAL A N 1
ATOM 914 C CA . VAL A 1 115 ? -2.161 46.088 -18.094 1.00 94.06 115 VAL A CA 1
ATOM 915 C C . VAL A 1 115 ? -2.612 47.546 -18.121 1.00 94.06 115 VAL A C 1
ATOM 917 O O . VAL A 1 115 ? -1.823 48.444 -18.415 1.00 94.06 115 VAL A O 1
ATOM 920 N N . LYS A 1 116 ? -3.893 47.787 -17.832 1.00 92.81 116 LYS A N 1
ATOM 921 C CA . LYS A 1 116 ? -4.491 49.126 -17.748 1.00 92.81 116 LYS A CA 1
ATOM 922 C C . LYS A 1 116 ? -3.821 49.962 -16.652 1.00 92.81 116 LYS A C 1
ATOM 924 O O . LYS A 1 116 ? -3.456 49.449 -15.593 1.00 92.81 116 LYS A O 1
ATOM 929 N N . SER A 1 117 ? -3.700 51.267 -16.896 1.00 91.00 117 SER A N 1
ATOM 930 C CA . SER A 1 117 ? -3.145 52.208 -15.916 1.00 91.00 117 SER A CA 1
ATOM 931 C C . SER A 1 117 ? -3.956 52.188 -14.614 1.00 91.00 117 SER A C 1
ATOM 933 O O . SER A 1 117 ? -5.185 52.153 -14.643 1.00 91.00 117 SER A O 1
ATOM 935 N N . GLY A 1 118 ? -3.266 52.171 -13.470 1.00 91.56 118 GLY A N 1
ATOM 936 C CA . GLY A 1 118 ? -3.882 52.095 -12.140 1.00 91.56 118 GLY A CA 1
ATOM 937 C C . GLY A 1 118 ? -4.322 50.695 -11.690 1.00 91.56 118 GLY A C 1
ATOM 938 O O . GLY A 1 118 ? -4.790 50.554 -10.558 1.00 91.56 118 GLY A O 1
ATOM 939 N N . ALA A 1 119 ? -4.154 49.656 -12.520 1.00 91.75 119 ALA A N 1
ATOM 940 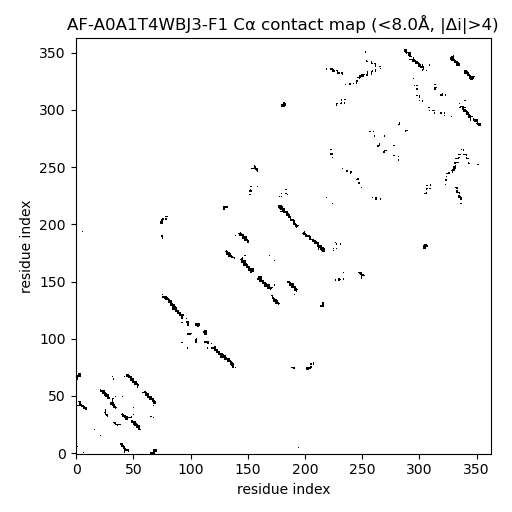C CA . ALA A 1 119 ? -4.481 48.285 -12.138 1.00 91.75 119 ALA A CA 1
ATOM 941 C C . ALA A 1 119 ? -3.645 47.819 -10.935 1.00 91.75 119 ALA A C 1
ATOM 943 O O . ALA A 1 119 ? -2.440 48.073 -10.842 1.00 91.75 119 ALA A O 1
ATOM 944 N N . LYS A 1 120 ? -4.285 47.097 -10.011 1.00 94.25 120 LYS A N 1
ATOM 945 C CA . LYS A 1 120 ? -3.645 46.552 -8.808 1.00 94.25 120 LYS A CA 1
ATOM 946 C C . LYS A 1 120 ? -3.598 45.035 -8.897 1.00 94.25 120 LYS A C 1
ATOM 948 O O . LYS A 1 120 ? -4.580 44.402 -9.267 1.00 94.25 120 LYS A O 1
ATOM 953 N N . LYS A 1 121 ? -2.464 44.450 -8.509 1.00 94.19 121 LYS A N 1
ATOM 954 C CA . LYS A 1 121 ? -2.353 42.995 -8.404 1.00 94.19 121 LYS A CA 1
ATOM 955 C C . LYS A 1 121 ? -3.271 42.481 -7.300 1.00 94.19 121 LYS A C 1
ATOM 957 O O . LYS A 1 121 ? -3.288 43.023 -6.195 1.00 94.19 121 LYS A O 1
ATOM 962 N N . ILE A 1 122 ? -3.971 41.398 -7.591 1.00 94.25 122 ILE A N 1
ATOM 963 C CA . ILE A 1 122 ? -4.784 40.640 -6.653 1.00 94.25 122 ILE A CA 1
ATOM 964 C C . ILE A 1 122 ? -4.136 39.285 -6.378 1.00 94.25 122 ILE A C 1
ATOM 966 O O . ILE A 1 122 ? -3.372 38.744 -7.178 1.00 94.25 122 ILE A O 1
ATOM 970 N N . LYS A 1 123 ? -4.415 38.746 -5.193 1.00 94.88 123 LYS A N 1
ATOM 971 C CA . LYS A 1 123 ? -3.883 37.458 -4.760 1.00 94.88 123 LYS A CA 1
ATOM 972 C C . LYS A 1 123 ? -4.735 36.332 -5.339 1.00 94.88 123 LYS A C 1
ATOM 974 O O . LYS A 1 123 ? -5.890 36.171 -4.952 1.00 94.88 123 LYS A O 1
ATOM 979 N N . PHE A 1 124 ? -4.146 35.520 -6.204 1.00 91.00 124 PHE A N 1
ATOM 980 C CA . PHE A 1 124 ? -4.741 34.290 -6.712 1.00 91.00 124 PHE A CA 1
ATOM 981 C C . PHE A 1 124 ? -4.252 33.084 -5.916 1.00 91.00 124 P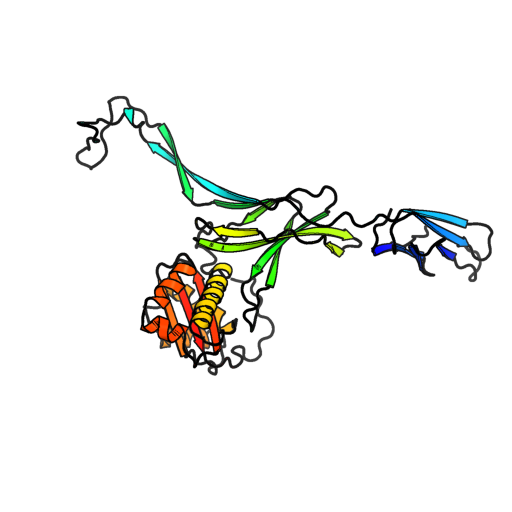HE A C 1
ATOM 983 O O . PHE A 1 124 ? -3.139 33.084 -5.388 1.00 91.00 124 PHE A O 1
ATOM 990 N N . LYS A 1 125 ? -5.083 32.039 -5.850 1.00 92.19 125 LYS A N 1
ATOM 991 C CA . LYS A 1 125 ? -4.686 30.715 -5.360 1.00 92.19 125 LYS A CA 1
ATOM 992 C C . LYS A 1 125 ? -4.602 29.754 -6.537 1.00 92.19 125 LYS A C 1
ATOM 994 O O . LYS A 1 125 ? -5.583 29.606 -7.263 1.00 92.19 125 LYS A O 1
ATOM 999 N N . ARG A 1 126 ? -3.461 29.086 -6.698 1.00 88.06 126 ARG A N 1
ATOM 1000 C CA . ARG A 1 126 ? -3.281 28.002 -7.669 1.00 88.06 126 ARG A CA 1
ATOM 1001 C C . ARG A 1 126 ? -3.272 26.674 -6.931 1.00 88.06 126 ARG A C 1
ATOM 1003 O O . ARG A 1 126 ? -2.682 26.574 -5.861 1.00 88.06 126 ARG A O 1
ATOM 1010 N N . LYS A 1 127 ? -3.954 25.681 -7.493 1.00 88.00 127 LYS A N 1
ATOM 1011 C CA . LYS A 1 127 ? -3.857 24.286 -7.064 1.00 88.00 127 LYS A CA 1
ATOM 1012 C C . LYS A 1 127 ? -2.507 23.748 -7.547 1.00 88.00 127 LYS A C 1
ATOM 1014 O O . LYS A 1 127 ? -2.240 23.829 -8.741 1.00 88.00 127 LYS A O 1
ATOM 1019 N N . GLU A 1 128 ? -1.672 23.299 -6.622 1.00 82.62 128 GLU A N 1
ATOM 1020 C CA . GLU A 1 128 ? -0.355 22.719 -6.914 1.00 82.62 128 GLU A CA 1
ATOM 1021 C C . GLU A 1 128 ? -0.462 21.196 -6.813 1.00 82.62 128 GLU A C 1
ATOM 1023 O O . GLU A 1 128 ? -1.343 20.612 -7.438 1.00 82.62 128 GLU A O 1
ATOM 1028 N N . ASP A 1 129 ? 0.351 20.579 -5.959 1.00 82.38 129 ASP A N 1
ATOM 1029 C CA . ASP A 1 129 ? 0.442 19.132 -5.806 1.00 82.38 129 ASP A CA 1
ATOM 1030 C C . ASP A 1 129 ? -0.432 18.607 -4.668 1.00 82.38 129 ASP A C 1
ATOM 1032 O O . ASP A 1 129 ? -0.964 19.353 -3.834 1.00 82.38 129 ASP A O 1
ATOM 1036 N N . ILE A 1 130 ? -0.570 17.288 -4.579 1.00 85.94 130 ILE A N 1
ATOM 1037 C CA . ILE A 1 130 ? -1.273 16.661 -3.464 1.00 85.94 130 ILE A CA 1
ATOM 1038 C C . ILE A 1 130 ? -0.385 16.708 -2.215 1.00 85.94 130 ILE A C 1
ATOM 1040 O O . ILE A 1 130 ? 0.743 16.236 -2.189 1.00 85.94 130 ILE A O 1
ATOM 1044 N N . LYS A 1 131 ? -0.913 17.266 -1.120 1.00 87.19 131 LYS A N 1
ATOM 1045 C CA . LYS A 1 131 ? -0.222 17.303 0.178 1.00 87.19 131 LYS A CA 1
ATOM 1046 C C . LYS A 1 131 ? -0.201 15.939 0.852 1.00 87.19 131 LYS A C 1
ATOM 1048 O O . LYS A 1 131 ? 0.733 15.634 1.582 1.00 87.19 131 LYS A O 1
ATOM 1053 N N . ASN A 1 132 ? -1.331 15.247 0.784 1.00 92.00 132 ASN A N 1
ATOM 1054 C CA . ASN A 1 132 ? -1.572 13.941 1.383 1.00 92.00 132 ASN A CA 1
ATOM 1055 C C . ASN A 1 132 ? -2.909 13.392 0.890 1.00 92.00 132 ASN A C 1
ATOM 1057 O O . ASN A 1 132 ? -3.810 14.141 0.499 1.00 92.00 132 ASN A O 1
ATOM 1061 N N . TYR A 1 133 ? -3.067 12.091 1.045 1.00 93.00 133 TYR A N 1
ATOM 1062 C CA . TYR A 1 133 ? -4.331 11.396 0.897 1.00 93.00 133 TYR A CA 1
ATOM 1063 C C . TYR A 1 133 ? -4.863 11.056 2.282 1.00 93.00 133 TYR A C 1
ATOM 1065 O O . TYR A 1 133 ? -4.178 10.451 3.105 1.00 93.00 133 TYR A O 1
ATOM 1073 N N . LYS A 1 134 ? -6.098 11.468 2.559 1.00 94.88 134 LYS A N 1
ATOM 1074 C CA . LYS A 1 134 ? -6.785 11.158 3.809 1.00 94.88 134 LYS A CA 1
ATOM 1075 C C . LYS A 1 134 ? -7.714 9.979 3.585 1.00 94.88 134 LYS A C 1
ATOM 1077 O O . LYS A 1 134 ? -8.662 10.113 2.816 1.00 94.88 134 LYS A O 1
ATOM 1082 N N . ILE A 1 135 ? -7.502 8.893 4.317 1.00 94.94 135 ILE A N 1
ATOM 1083 C CA . ILE A 1 135 ? -8.507 7.846 4.500 1.00 94.94 135 ILE A CA 1
ATOM 1084 C C . ILE A 1 135 ? -9.294 8.115 5.782 1.00 94.94 135 ILE A C 1
ATOM 1086 O O . ILE A 1 135 ? -8.754 8.638 6.757 1.00 94.94 135 ILE A O 1
ATOM 1090 N N . SER A 1 136 ? -10.579 7.792 5.792 1.00 92.69 136 SER A N 1
ATOM 1091 C CA . SER A 1 136 ? -11.453 7.974 6.954 1.00 92.69 136 SER A CA 1
ATOM 1092 C C . SER A 1 136 ? -12.509 6.891 7.025 1.00 92.69 136 SER A C 1
ATOM 1094 O O . SER A 1 136 ? -12.897 6.346 5.996 1.00 92.69 136 SER A O 1
ATOM 1096 N N . TRP A 1 137 ? -12.983 6.607 8.231 1.00 91.38 137 TRP A N 1
ATOM 1097 C CA . TRP A 1 137 ? -13.994 5.592 8.499 1.00 91.38 137 TRP A CA 1
ATOM 1098 C C . TRP A 1 137 ? -14.999 6.075 9.542 1.00 91.38 137 TRP A C 1
ATOM 1100 O O . TRP A 1 137 ? -14.806 7.102 10.201 1.00 91.38 137 TRP A O 1
ATOM 1110 N N . LEU A 1 138 ? -16.104 5.341 9.682 1.00 83.56 138 LEU A N 1
ATOM 1111 C CA . LEU A 1 138 ? -17.062 5.608 10.746 1.00 83.56 138 LEU A CA 1
ATOM 1112 C C . LEU A 1 138 ? -16.425 5.297 12.095 1.00 83.56 138 LEU A C 1
ATOM 1114 O O . LEU A 1 138 ? -15.867 4.216 12.296 1.00 83.56 138 LEU A O 1
ATOM 1118 N N . ASP A 1 139 ? -16.539 6.252 13.012 1.00 80.38 139 ASP A N 1
ATOM 1119 C CA . ASP A 1 139 ? -16.071 6.075 14.375 1.00 80.38 139 ASP A CA 1
ATOM 1120 C C . ASP A 1 139 ? -16.958 5.062 15.114 1.00 80.38 139 ASP A C 1
ATOM 1122 O O . ASP A 1 139 ? -18.188 5.154 15.144 1.00 80.38 139 ASP A O 1
ATOM 1126 N N . LEU A 1 140 ? -16.320 4.056 15.692 1.00 77.69 140 LEU A N 1
ATOM 1127 C CA . LEU A 1 140 ? -16.919 3.075 16.569 1.00 77.69 140 LEU A CA 1
ATOM 1128 C C . LEU A 1 140 ? -16.762 3.576 18.004 1.00 77.69 140 LEU A C 1
ATOM 1130 O O . LEU A 1 140 ? -15.725 3.362 18.620 1.00 77.69 140 LEU A O 1
ATOM 1134 N N . ASN A 1 141 ? -17.841 4.135 18.565 1.00 63.00 141 ASN A N 1
ATOM 1135 C CA . ASN A 1 141 ? -17.953 4.701 19.927 1.00 63.00 141 ASN A CA 1
ATOM 1136 C C . ASN A 1 141 ? -17.444 3.822 21.100 1.00 63.00 141 ASN A C 1
ATOM 1138 O O . ASN A 1 141 ? -17.603 4.193 22.262 1.00 63.00 141 ASN A O 1
ATOM 1142 N N . ARG A 1 142 ? -16.963 2.602 20.847 1.00 71.19 142 ARG A N 1
ATOM 1143 C CA . ARG A 1 142 ? -16.481 1.644 21.851 1.00 71.19 142 ARG A CA 1
ATOM 1144 C C . ARG A 1 142 ? -15.105 1.062 21.540 1.00 71.19 142 ARG A C 1
ATOM 1146 O O . ARG A 1 142 ? -14.723 0.168 22.279 1.00 71.19 142 ARG A O 1
ATOM 1153 N N . ALA A 1 143 ? -14.456 1.475 20.453 1.00 83.38 143 ALA A N 1
ATOM 1154 C CA . ALA A 1 143 ? -13.100 1.054 20.134 1.00 83.38 143 ALA A CA 1
ATOM 1155 C C . ALA A 1 143 ? -12.100 1.887 20.949 1.00 83.38 143 ALA A C 1
ATOM 1157 O O . ALA A 1 143 ? -12.258 3.103 21.045 1.00 83.38 143 ALA A O 1
ATOM 1158 N N . ASP A 1 144 ? -11.070 1.249 21.501 1.00 87.25 144 ASP A N 1
ATOM 1159 C CA . ASP A 1 144 ? -9.959 1.959 22.151 1.00 87.25 144 ASP A CA 1
ATOM 1160 C C . ASP A 1 144 ? -8.969 2.538 21.126 1.00 87.25 144 ASP A C 1
ATOM 1162 O O . ASP A 1 144 ? -8.227 3.481 21.422 1.00 87.25 144 ASP A O 1
ATOM 1166 N N . GLY A 1 145 ? -8.970 1.993 19.908 1.00 92.62 145 GLY A N 1
ATOM 1167 C CA . GLY A 1 145 ? -8.218 2.518 18.778 1.00 92.62 145 GLY A CA 1
ATOM 1168 C C . GLY A 1 145 ? -8.452 1.742 17.487 1.00 92.62 145 GLY A C 1
ATOM 1169 O O . GLY A 1 145 ? -9.292 0.841 17.400 1.00 92.62 145 GLY A O 1
ATOM 1170 N N . TYR A 1 146 ? -7.688 2.122 16.472 1.00 94.88 146 TYR A N 1
ATOM 1171 C CA . TYR A 1 146 ? -7.722 1.567 15.131 1.00 94.88 146 TYR A CA 1
ATOM 1172 C C . TYR A 1 146 ? -6.314 1.285 14.654 1.00 94.88 146 TYR A C 1
ATOM 1174 O O . TYR A 1 146 ? -5.430 2.124 14.777 1.00 94.88 146 TYR A O 1
ATOM 1182 N N . GLU A 1 147 ? -6.142 0.133 14.038 1.00 95.94 147 GLU A N 1
ATOM 1183 C CA . GLU A 1 147 ? -4.936 -0.239 13.334 1.00 95.94 147 GLU A CA 1
ATOM 1184 C C . GLU A 1 147 ? -5.153 -0.018 11.837 1.00 95.94 147 GLU A C 1
ATOM 1186 O O . GLU A 1 147 ? -6.055 -0.607 11.226 1.00 95.94 147 GLU A O 1
ATOM 1191 N N . VAL A 1 148 ? -4.346 0.866 11.261 1.00 97.06 148 VAL A N 1
ATOM 1192 C CA . VAL A 1 148 ? -4.333 1.161 9.830 1.00 97.06 148 VAL A CA 1
ATOM 1193 C C . VAL A 1 148 ? -3.344 0.226 9.159 1.00 97.06 148 VAL A C 1
ATOM 1195 O O . VAL A 1 148 ? -2.187 0.162 9.569 1.00 97.06 148 VAL A O 1
ATOM 1198 N N . GLN A 1 149 ? -3.797 -0.475 8.122 1.00 96.94 149 GLN A N 1
ATOM 1199 C CA . GLN A 1 149 ? -2.979 -1.437 7.398 1.00 96.94 149 GLN A CA 1
ATOM 1200 C C . GLN A 1 149 ? -2.927 -1.125 5.904 1.00 96.94 149 GLN A C 1
ATOM 1202 O O . GLN A 1 149 ? -3.944 -0.732 5.315 1.00 96.94 149 GLN A O 1
ATOM 1207 N N . ARG A 1 150 ? -1.761 -1.353 5.299 1.00 96.12 150 ARG A N 1
ATOM 1208 C CA . ARG A 1 150 ? -1.523 -1.275 3.851 1.00 96.12 150 ARG A CA 1
ATOM 1209 C C . ARG A 1 150 ? -1.069 -2.642 3.341 1.00 96.12 150 ARG A C 1
ATOM 1211 O O . ARG A 1 150 ? -0.562 -3.462 4.103 1.00 96.12 150 ARG A O 1
ATOM 1218 N N . TRP A 1 151 ? -1.376 -2.930 2.084 1.00 96.19 151 TRP A N 1
ATOM 1219 C CA . TRP A 1 151 ? -1.071 -4.213 1.456 1.00 96.19 151 TRP A CA 1
ATOM 1220 C C . TRP A 1 151 ? 0.263 -4.162 0.720 1.00 96.19 151 TRP A C 1
ATOM 1222 O O . TRP A 1 151 ? 0.401 -3.370 -0.212 1.00 96.19 151 TRP A O 1
ATOM 1232 N N . HIS A 1 152 ? 1.174 -5.056 1.085 1.00 94.94 152 HIS A N 1
ATOM 1233 C CA . HIS A 1 152 ? 2.327 -5.420 0.271 1.00 94.94 152 HIS A CA 1
ATOM 1234 C C . HIS A 1 152 ? 1.890 -6.370 -0.833 1.00 94.94 152 HIS A C 1
ATOM 1236 O O . HIS A 1 152 ? 1.093 -7.282 -0.592 1.00 94.94 152 HIS A O 1
ATOM 1242 N N . PHE A 1 153 ? 2.390 -6.180 -2.050 1.00 93.50 153 PHE A N 1
ATOM 1243 C CA . PHE A 1 153 ? 2.026 -7.046 -3.177 1.00 93.50 153 PHE A CA 1
ATOM 1244 C C . PHE A 1 153 ? 2.819 -8.350 -3.215 1.00 93.50 153 PHE A C 1
ATOM 1246 O O . PHE A 1 153 ? 2.399 -9.284 -3.901 1.00 93.50 153 PHE A O 1
ATOM 1253 N N . VAL A 1 154 ? 3.905 -8.422 -2.454 1.00 90.88 154 VAL A N 1
ATOM 1254 C CA . VAL A 1 154 ? 4.811 -9.566 -2.372 1.00 90.88 154 VAL A CA 1
ATOM 1255 C C . VAL A 1 154 ? 5.156 -9.875 -0.915 1.00 90.88 154 VAL A C 1
ATOM 1257 O O . VAL A 1 154 ? 4.891 -9.082 -0.007 1.00 90.88 154 VAL A O 1
ATOM 1260 N N . THR A 1 155 ? 5.721 -11.052 -0.692 1.00 80.75 155 THR A N 1
ATOM 1261 C CA . THR A 1 155 ? 6.373 -11.433 0.560 1.00 80.75 155 THR A CA 1
ATOM 1262 C C . THR A 1 155 ? 7.773 -11.899 0.231 1.00 80.75 155 THR A C 1
ATOM 1264 O O . THR A 1 155 ? 8.041 -12.308 -0.900 1.00 80.75 155 THR A O 1
ATOM 1267 N N . ASP A 1 156 ? 8.639 -11.908 1.234 1.00 68.50 156 ASP A N 1
ATOM 1268 C CA . ASP A 1 156 ? 9.946 -12.537 1.153 1.00 68.50 156 ASP A CA 1
ATOM 1269 C C . ASP A 1 156 ? 9.752 -13.945 0.564 1.00 68.50 156 ASP A C 1
ATOM 1271 O O . ASP A 1 156 ? 8.998 -14.759 1.111 1.00 68.50 156 ASP A O 1
ATOM 1275 N N . TRP A 1 157 ? 10.386 -14.213 -0.580 1.00 67.25 157 TRP A N 1
ATOM 1276 C CA . TRP A 1 157 ? 10.422 -15.504 -1.281 1.00 67.25 157 TRP A CA 1
ATOM 1277 C C . TRP A 1 157 ? 9.237 -15.890 -2.177 1.00 67.25 157 TRP A C 1
ATOM 1279 O O . TRP A 1 157 ? 9.370 -16.854 -2.942 1.00 67.25 157 TRP A O 1
ATOM 1289 N N . ASP A 1 158 ? 8.090 -15.205 -2.146 1.00 75.19 158 ASP A N 1
ATOM 1290 C CA . ASP A 1 158 ? 6.987 -15.520 -3.065 1.00 75.19 158 ASP A CA 1
ATOM 1291 C C . ASP A 1 158 ? 6.107 -14.313 -3.449 1.00 75.19 158 ASP A C 1
ATOM 1293 O O . ASP A 1 158 ? 6.229 -13.201 -2.944 1.00 75.19 158 ASP A O 1
ATOM 1297 N N . THR A 1 159 ? 5.221 -14.511 -4.426 1.00 73.56 159 THR A N 1
ATOM 1298 C CA . THR A 1 159 ? 4.350 -13.447 -4.952 1.00 73.56 159 THR A CA 1
ATOM 1299 C C . THR A 1 159 ? 3.048 -13.292 -4.166 1.00 73.56 159 THR A C 1
ATOM 1301 O O . THR A 1 159 ? 2.066 -12.770 -4.704 1.00 73.56 159 THR A O 1
ATOM 1304 N N . LYS A 1 160 ? 2.953 -13.836 -2.950 1.00 83.56 160 LYS A N 1
ATOM 1305 C CA . LYS A 1 160 ? 1.782 -13.633 -2.102 1.00 83.56 160 LYS A CA 1
ATOM 1306 C C . LYS A 1 160 ? 1.947 -12.294 -1.409 1.00 83.56 160 LYS A C 1
ATOM 1308 O O . LYS A 1 160 ? 2.980 -12.004 -0.839 1.00 83.56 160 LYS A O 1
ATOM 1313 N N . GLY A 1 161 ? 0.917 -11.463 -1.456 1.00 89.00 161 GLY A N 1
ATOM 1314 C CA . GLY A 1 161 ? 0.926 -10.226 -0.687 1.00 89.00 161 GLY A CA 1
ATOM 1315 C C . GLY A 1 161 ? 0.581 -10.457 0.784 1.00 89.00 161 GLY A C 1
ATOM 1316 O O . GLY A 1 161 ? 0.004 -11.488 1.154 1.00 89.00 161 GLY A O 1
ATOM 1317 N N . HIS A 1 162 ? 0.873 -9.465 1.617 1.00 93.44 162 HIS A N 1
ATOM 1318 C CA . HIS A 1 162 ? 0.542 -9.481 3.037 1.00 93.44 162 HIS A CA 1
ATOM 1319 C C . HIS A 1 162 ? 0.089 -8.098 3.528 1.00 93.44 162 HIS A C 1
ATOM 1321 O O . HIS A 1 162 ? 0.251 -7.086 2.851 1.00 93.44 162 HIS A O 1
ATOM 1327 N N . TRP A 1 163 ? -0.552 -8.055 4.697 1.00 95.06 163 TRP A N 1
ATOM 1328 C CA . TRP A 1 163 ? -0.957 -6.795 5.327 1.00 95.06 163 TRP A CA 1
ATOM 1329 C C . TRP A 1 163 ? 0.087 -6.370 6.347 1.00 95.06 163 TRP A C 1
ATOM 1331 O O . TRP A 1 163 ? 0.294 -7.094 7.320 1.00 95.06 163 TRP A O 1
ATOM 1341 N N . GLU A 1 164 ? 0.641 -5.177 6.173 1.00 95.06 164 GLU A N 1
ATOM 1342 C CA . GLU A 1 164 ? 1.486 -4.523 7.167 1.00 95.06 164 GLU A CA 1
ATOM 1343 C C . GLU A 1 164 ? 0.655 -3.533 7.987 1.00 95.06 164 GLU A C 1
ATOM 1345 O O . GLU A 1 164 ? -0.233 -2.844 7.471 1.00 95.06 164 GLU A O 1
ATOM 1350 N N . THR A 1 165 ? 0.931 -3.471 9.288 1.00 96.44 165 THR A N 1
ATOM 1351 C CA . THR A 1 165 ? 0.398 -2.428 10.163 1.00 96.44 165 THR A CA 1
ATOM 1352 C C . THR A 1 165 ? 1.250 -1.172 10.047 1.00 96.44 165 THR A C 1
ATOM 1354 O O . THR A 1 165 ? 2.380 -1.148 10.509 1.00 96.44 165 THR A O 1
ATOM 1357 N N . ILE A 1 166 ? 0.656 -0.102 9.521 1.00 95.81 166 ILE A N 1
ATOM 1358 C CA . ILE A 1 166 ? 1.320 1.198 9.379 1.00 95.81 166 ILE A CA 1
ATOM 1359 C C . ILE A 1 166 ? 1.311 1.956 10.701 1.00 95.81 166 ILE A C 1
ATOM 1361 O O . ILE A 1 166 ? 2.304 2.558 11.104 1.00 95.81 166 ILE A O 1
ATOM 1365 N N . LYS A 1 167 ? 0.149 2.003 11.365 1.00 96.44 167 LYS A N 1
ATOM 1366 C CA . LYS A 1 167 ? 0.013 2.739 12.624 1.00 96.44 167 LYS A CA 1
ATOM 1367 C C . LYS A 1 167 ? -1.236 2.374 13.405 1.00 96.44 167 LYS A C 1
ATOM 1369 O O . LYS A 1 167 ? -2.312 2.196 12.831 1.00 96.44 167 LYS A O 1
ATOM 1374 N N . ASP A 1 168 ? -1.111 2.421 14.727 1.00 96.38 168 ASP A N 1
ATOM 1375 C CA . ASP A 1 168 ? -2.249 2.524 15.632 1.00 96.38 168 ASP A CA 1
ATOM 1376 C C . ASP A 1 168 ? -2.639 3.979 15.878 1.00 96.38 168 ASP A C 1
ATOM 1378 O O . ASP A 1 168 ? -1.808 4.825 16.224 1.00 96.38 168 ASP A O 1
ATOM 1382 N N . ILE A 1 169 ? -3.925 4.282 15.754 1.00 95.75 169 ILE A N 1
ATOM 1383 C CA . ILE A 1 169 ? -4.451 5.624 15.971 1.00 95.75 169 ILE A CA 1
ATOM 1384 C C . ILE A 1 169 ? -5.760 5.598 16.754 1.00 95.75 169 ILE A C 1
ATOM 1386 O O . ILE A 1 169 ? -6.519 4.636 16.711 1.00 95.75 169 ILE A O 1
ATOM 1390 N N . LYS A 1 170 ? -6.062 6.701 17.442 1.00 92.81 170 LYS A N 1
ATOM 1391 C CA . LYS A 1 170 ? -7.351 6.890 18.132 1.00 92.81 170 LYS A CA 1
ATOM 1392 C C . LYS A 1 170 ? -8.398 7.591 17.269 1.00 92.81 170 LYS A C 1
ATOM 1394 O O . LYS A 1 170 ? -9.589 7.434 17.494 1.00 92.81 170 LYS A O 1
ATOM 1399 N N . ASN A 1 171 ? -7.951 8.373 16.290 1.00 92.44 171 ASN A N 1
ATOM 1400 C CA . ASN A 1 171 ? -8.843 9.093 15.389 1.00 92.44 171 ASN A CA 1
ATOM 1401 C C . ASN A 1 171 ? -9.452 8.141 14.354 1.00 92.44 171 ASN A C 1
ATOM 1403 O O . ASN A 1 171 ? -8.874 7.110 14.027 1.00 92.44 171 ASN A O 1
ATOM 1407 N N . ASN A 1 172 ? -10.570 8.541 13.758 1.00 91.44 172 ASN A N 1
ATOM 1408 C CA . ASN A 1 172 ? -11.242 7.793 12.695 1.00 91.44 172 ASN A CA 1
ATOM 1409 C C . ASN A 1 172 ? -10.746 8.153 11.277 1.00 91.44 172 ASN A C 1
ATOM 1411 O O . ASN A 1 172 ? -11.496 8.085 10.298 1.00 91.44 172 ASN A O 1
ATOM 1415 N N . TYR A 1 173 ? -9.500 8.617 11.162 1.00 94.69 173 TYR A N 1
ATOM 1416 C CA . TYR A 1 173 ? -8.879 8.963 9.889 1.00 94.69 173 TYR A CA 1
ATOM 1417 C C . TYR A 1 173 ? -7.356 8.880 9.958 1.00 94.69 173 TYR A C 1
ATOM 1419 O O . TYR A 1 173 ? -6.762 9.153 10.999 1.00 94.69 173 TYR A O 1
ATOM 1427 N N . PHE A 1 174 ? -6.726 8.626 8.815 1.00 96.12 174 PHE A N 1
ATOM 1428 C CA . PHE A 1 174 ? -5.275 8.642 8.651 1.00 96.12 174 PHE A CA 1
ATOM 1429 C C . PHE A 1 174 ? -4.877 9.414 7.392 1.00 96.12 174 PHE A C 1
ATOM 1431 O O . PHE A 1 174 ? -5.656 9.487 6.441 1.00 96.12 174 PHE A O 1
ATOM 1438 N N . LYS A 1 175 ? -3.695 10.034 7.401 1.00 95.44 175 LYS A N 1
ATOM 1439 C CA . LYS A 1 175 ? -3.152 10.790 6.267 1.00 95.44 175 LYS A CA 1
ATOM 1440 C C . LYS A 1 175 ? -1.838 10.156 5.830 1.00 95.44 175 LYS A C 1
ATOM 1442 O O . LYS A 1 175 ? -0.917 10.100 6.634 1.00 95.44 175 LYS A O 1
ATOM 1447 N N . PHE A 1 176 ? -1.777 9.757 4.571 1.00 92.69 176 PHE A N 1
ATOM 1448 C CA . PHE A 1 176 ? -0.583 9.254 3.897 1.00 92.69 176 PHE A CA 1
ATOM 1449 C C . PHE A 1 176 ? 0.023 10.356 3.030 1.00 92.69 176 PHE A C 1
ATOM 1451 O O . PHE A 1 176 ? -0.717 11.118 2.399 1.00 92.69 176 PHE A O 1
ATOM 1458 N N . SER A 1 177 ? 1.345 10.448 3.009 1.00 89.44 177 SER A N 1
ATOM 1459 C CA . SER A 1 177 ? 2.106 11.456 2.252 1.00 89.44 177 SER A CA 1
ATOM 1460 C C . SER A 1 177 ? 3.282 10.843 1.489 1.00 89.44 177 SER A C 1
ATOM 1462 O O . SER A 1 177 ? 4.219 11.543 1.133 1.00 89.44 177 SER A O 1
ATOM 1464 N N . ASP A 1 178 ? 3.231 9.533 1.297 1.00 88.31 178 ASP A N 1
ATOM 1465 C CA . ASP A 1 178 ? 4.268 8.660 0.754 1.00 88.31 178 ASP A CA 1
ATOM 1466 C C . ASP A 1 178 ? 3.769 7.916 -0.500 1.00 88.31 178 ASP A C 1
ATOM 1468 O O . ASP A 1 178 ? 4.204 6.811 -0.805 1.00 88.31 178 ASP A O 1
ATOM 1472 N N . PHE A 1 179 ? 2.792 8.499 -1.198 1.00 89.94 179 PHE A N 1
ATOM 1473 C CA . PHE A 1 179 ? 2.298 7.961 -2.463 1.00 89.94 179 PHE A CA 1
ATOM 1474 C C . PHE A 1 179 ? 3.030 8.526 -3.659 1.00 89.94 179 PHE A C 1
ATOM 1476 O O . PHE A 1 179 ? 3.219 9.745 -3.720 1.00 89.94 179 PHE A O 1
ATOM 1483 N N . ASP A 1 180 ? 3.246 7.670 -4.648 1.00 87.56 180 ASP A N 1
ATOM 1484 C CA . ASP A 1 180 ? 3.671 8.079 -5.981 1.00 87.56 180 ASP A CA 1
ATOM 1485 C C . ASP A 1 180 ? 2.483 8.269 -6.926 1.00 87.56 180 ASP A C 1
ATOM 1487 O O . ASP A 1 180 ? 1.316 8.083 -6.558 1.00 87.56 180 ASP A O 1
ATOM 1491 N N . GLU A 1 181 ? 2.764 8.740 -8.138 1.00 86.06 181 GLU A N 1
ATOM 1492 C CA . GLU A 1 181 ? 1.743 8.978 -9.149 1.00 86.06 181 GLU A CA 1
ATOM 1493 C C . GLU A 1 181 ? 1.213 7.652 -9.700 1.00 86.06 181 GLU A C 1
ATOM 1495 O O . GLU A 1 181 ? 1.967 6.724 -9.987 1.00 86.06 181 GLU A O 1
ATOM 1500 N N . ASN A 1 182 ? -0.112 7.556 -9.858 1.00 90.62 182 ASN A N 1
ATOM 1501 C CA . ASN A 1 182 ? -0.771 6.397 -10.459 1.00 90.62 182 ASN A CA 1
ATOM 1502 C C . ASN A 1 182 ? -0.481 5.053 -9.749 1.00 90.62 182 ASN A C 1
ATOM 1504 O O . ASN A 1 182 ? -0.691 3.985 -10.327 1.00 90.62 182 ASN A O 1
ATOM 1508 N N . GLU A 1 183 ? -0.067 5.099 -8.484 1.00 92.75 183 GLU A N 1
ATOM 1509 C CA . GLU A 1 183 ? 0.204 3.956 -7.616 1.00 92.75 183 GLU A CA 1
ATOM 1510 C C . GLU A 1 183 ? -1.101 3.253 -7.209 1.00 92.75 183 GLU A C 1
ATOM 1512 O O . GLU A 1 183 ? -2.092 3.891 -6.833 1.00 92.75 183 GLU A O 1
ATOM 1517 N N . LEU A 1 184 ? -1.121 1.921 -7.266 1.00 94.62 184 LEU A N 1
ATOM 1518 C CA . LEU A 1 184 ? -2.189 1.095 -6.712 1.00 94.62 184 LEU A CA 1
ATOM 1519 C C . LEU A 1 184 ? -1.939 0.810 -5.240 1.00 94.62 184 LEU A C 1
ATOM 1521 O O . LEU A 1 184 ? -1.157 -0.068 -4.886 1.00 94.62 184 LEU A O 1
ATOM 1525 N N . ALA A 1 185 ? -2.742 1.420 -4.384 1.00 94.56 185 ALA A N 1
ATOM 1526 C CA . ALA A 1 185 ? -2.662 1.186 -2.959 1.00 94.56 185 ALA A CA 1
ATOM 1527 C C . ALA A 1 185 ? -3.929 0.525 -2.419 1.00 94.56 185 ALA A C 1
ATOM 1529 O O . ALA A 1 185 ? -5.054 0.865 -2.802 1.00 94.56 185 ALA A O 1
ATOM 1530 N N . LYS A 1 186 ? -3.755 -0.435 -1.505 1.00 96.00 186 LYS A N 1
ATOM 1531 C CA . LYS A 1 186 ? -4.867 -1.116 -0.833 1.00 96.00 186 LYS A CA 1
ATOM 1532 C C . LYS A 1 186 ? -4.763 -0.931 0.669 1.00 96.00 186 LYS A C 1
ATOM 1534 O O . LYS A 1 186 ? -3.715 -1.172 1.261 1.00 96.00 186 LYS A O 1
ATOM 1539 N N . PHE A 1 187 ? -5.887 -0.565 1.272 1.00 96.06 187 PHE A N 1
ATOM 1540 C CA . PHE A 1 187 ? -6.010 -0.263 2.689 1.00 96.06 187 PHE A CA 1
ATOM 1541 C C . PHE A 1 187 ? -7.086 -1.101 3.338 1.00 96.06 187 PHE A C 1
ATOM 1543 O O . PHE A 1 187 ? -8.140 -1.366 2.753 1.00 96.06 187 PHE A O 1
ATOM 1550 N N . ARG A 1 188 ? -6.863 -1.412 4.609 1.00 95.31 188 ARG A N 1
ATOM 1551 C CA . ARG A 1 188 ? -7.934 -1.797 5.518 1.00 95.31 188 ARG A CA 1
ATOM 1552 C C . ARG A 1 188 ? -7.657 -1.251 6.907 1.00 95.31 188 ARG A C 1
ATOM 1554 O O . ARG A 1 188 ? -6.527 -0.921 7.253 1.00 95.31 188 ARG A O 1
ATOM 1561 N N . VAL A 1 189 ? -8.708 -1.180 7.708 1.00 95.12 189 VAL A N 1
ATOM 1562 C CA . VAL A 1 189 ? -8.633 -0.712 9.090 1.00 95.12 189 VAL A CA 1
ATOM 1563 C C . VAL A 1 189 ? -9.259 -1.749 10.005 1.00 95.12 189 VAL A C 1
ATOM 1565 O O . VAL A 1 189 ? -10.332 -2.283 9.709 1.00 95.12 189 VAL A O 1
ATOM 1568 N N . ARG A 1 190 ? -8.604 -2.029 11.130 1.00 91.69 190 ARG A N 1
ATOM 1569 C CA . ARG A 1 190 ? -9.133 -2.900 12.184 1.00 91.69 190 ARG A CA 1
ATOM 1570 C C . ARG A 1 190 ? -9.290 -2.091 13.459 1.00 91.69 190 ARG A C 1
ATOM 1572 O O . ARG A 1 190 ? -8.309 -1.617 14.012 1.00 91.69 190 ARG A O 1
ATOM 1579 N N . ALA A 1 191 ? -10.516 -1.936 13.940 1.00 90.31 191 ALA A N 1
ATOM 1580 C CA . ALA A 1 191 ? -10.710 -1.436 15.295 1.00 90.31 191 ALA A CA 1
ATOM 1581 C C . ALA A 1 191 ? -10.182 -2.463 16.306 1.00 90.31 191 ALA A C 1
ATOM 1583 O O . ALA A 1 191 ? -10.185 -3.667 16.020 1.00 90.31 191 ALA A O 1
ATOM 1584 N N . TYR A 1 192 ? -9.788 -2.008 17.491 1.00 87.25 192 TYR A N 1
ATOM 1585 C CA . TYR A 1 192 ? -9.416 -2.871 18.609 1.00 87.25 192 TYR A CA 1
ATOM 1586 C C . TYR A 1 192 ? -9.838 -2.274 19.955 1.00 87.25 192 TYR A C 1
ATOM 1588 O O . TYR A 1 192 ? -10.050 -1.068 20.076 1.00 87.25 192 TYR A O 1
ATOM 1596 N N . ASN A 1 193 ? -9.933 -3.141 20.965 1.00 80.81 193 ASN A N 1
ATOM 1597 C CA . ASN A 1 193 ? -9.975 -2.761 22.378 1.00 80.81 193 ASN A CA 1
ATOM 1598 C C . ASN A 1 193 ? -8.732 -3.267 23.096 1.00 80.81 193 ASN A C 1
ATOM 1600 O O . ASN A 1 193 ? -8.198 -4.306 22.715 1.00 80.81 193 ASN A O 1
ATOM 1604 N N . ILE A 1 194 ? -8.311 -2.570 24.144 1.00 79.38 194 ILE A N 1
ATOM 1605 C CA . ILE A 1 194 ? -7.243 -3.002 25.037 1.00 79.38 194 ILE A CA 1
ATOM 1606 C C . ILE A 1 194 ? -7.885 -3.711 26.231 1.00 79.38 194 ILE A C 1
ATOM 1608 O O . ILE A 1 194 ? -8.643 -3.122 27.001 1.00 79.38 194 ILE A O 1
ATOM 1612 N N . VAL A 1 195 ? -7.581 -4.995 26.385 1.00 75.00 195 VAL A N 1
ATOM 1613 C CA . VAL A 1 195 ? -8.042 -5.843 27.486 1.00 75.00 195 VAL A CA 1
ATOM 1614 C C . VAL A 1 195 ? -6.815 -6.493 28.100 1.00 75.00 195 VAL A C 1
ATOM 1616 O O . VAL A 1 195 ? -6.128 -7.237 27.415 1.00 75.00 195 VAL A O 1
ATOM 1619 N N . ASP A 1 196 ? -6.557 -6.239 29.385 1.00 72.25 196 ASP A N 1
ATOM 1620 C CA . ASP A 1 196 ? -5.370 -6.760 30.082 1.00 72.25 196 ASP A CA 1
ATOM 1621 C C . ASP A 1 196 ? -4.059 -6.448 29.318 1.00 72.25 196 ASP A C 1
ATOM 1623 O O . ASP A 1 196 ? -3.213 -7.318 29.146 1.00 72.25 196 ASP A O 1
ATOM 1627 N N . ASP A 1 197 ? -3.927 -5.206 28.831 1.00 76.19 197 ASP A N 1
ATOM 1628 C CA . ASP A 1 197 ? -2.808 -4.706 28.010 1.00 76.19 197 ASP A CA 1
ATOM 1629 C C . ASP A 1 197 ? -2.638 -5.391 26.632 1.00 76.19 197 ASP A C 1
ATOM 1631 O O . ASP A 1 197 ? -1.695 -5.095 25.900 1.00 76.19 197 ASP A O 1
ATOM 1635 N N . GLU A 1 198 ? -3.589 -6.234 26.215 1.00 68.81 198 GLU A N 1
ATOM 1636 C CA . GLU A 1 198 ? -3.609 -6.887 24.900 1.00 68.81 198 GLU A CA 1
ATOM 1637 C C . GLU A 1 198 ? -4.665 -6.282 23.964 1.00 68.81 198 GLU A C 1
ATOM 1639 O O . GLU A 1 198 ? -5.779 -5.943 24.375 1.00 68.81 198 GLU A O 1
ATOM 1644 N N . LYS A 1 199 ? -4.352 -6.199 22.663 1.00 82.88 199 LYS A N 1
ATOM 1645 C CA . LYS A 1 199 ? -5.308 -5.758 21.638 1.00 82.88 199 LYS A CA 1
ATOM 1646 C C . LYS A 1 199 ? -6.236 -6.894 21.216 1.00 82.88 199 LYS A C 1
ATOM 1648 O O . LYS A 1 199 ? -5.809 -7.896 20.646 1.00 82.88 199 LYS A O 1
ATOM 1653 N N . ILE A 1 200 ? -7.535 -6.684 21.395 1.00 79.56 200 ILE A N 1
ATOM 1654 C CA . ILE A 1 200 ? -8.596 -7.555 20.890 1.00 79.56 200 ILE A CA 1
ATOM 1655 C C . ILE A 1 200 ? -9.264 -6.878 19.696 1.00 79.56 200 ILE A C 1
ATOM 1657 O O . ILE A 1 200 ? -9.961 -5.872 19.842 1.00 79.56 200 ILE A O 1
ATOM 1661 N N . TYR A 1 201 ? -9.048 -7.440 18.508 1.00 84.25 201 TYR A N 1
ATOM 1662 C CA . TYR A 1 201 ? -9.479 -6.847 17.244 1.00 84.25 201 TYR A CA 1
ATOM 1663 C C . TYR A 1 201 ? -10.927 -7.180 16.868 1.00 84.25 201 TYR A C 1
ATOM 1665 O O . TYR A 1 201 ? -11.428 -8.287 17.077 1.00 84.25 201 TYR A O 1
ATOM 1673 N N . TYR A 1 202 ? -11.569 -6.209 16.224 1.00 80.19 202 TYR A N 1
ATOM 1674 C CA . TYR A 1 202 ? -12.800 -6.385 15.456 1.00 80.19 202 TYR A CA 1
ATOM 1675 C C . TYR A 1 202 ? -12.459 -6.955 14.060 1.00 80.19 202 TYR A C 1
ATOM 1677 O O . TYR A 1 202 ? -11.289 -6.996 13.668 1.00 80.19 202 TYR A O 1
ATOM 1685 N N . LYS A 1 203 ? -13.453 -7.380 13.261 1.00 82.38 203 LYS A N 1
ATOM 1686 C CA . LYS A 1 203 ? -13.195 -7.697 11.842 1.00 82.38 203 LYS A CA 1
ATOM 1687 C C . LYS A 1 203 ? -12.752 -6.428 11.124 1.00 82.38 203 LYS A C 1
ATOM 1689 O O . LYS A 1 203 ? -13.235 -5.324 11.402 1.00 82.38 203 LYS A O 1
ATOM 1694 N N . SER A 1 204 ? -11.847 -6.614 10.171 1.00 81.62 204 SER A N 1
ATOM 1695 C CA . SER A 1 204 ? -11.372 -5.527 9.330 1.00 81.62 204 SER A CA 1
ATOM 1696 C C . SER A 1 204 ? -12.516 -4.883 8.558 1.00 81.62 204 SER A C 1
ATOM 1698 O O . SER A 1 204 ? -13.527 -5.522 8.250 1.00 81.62 204 SER A O 1
ATOM 1700 N N . SER A 1 205 ? -12.320 -3.621 8.192 1.00 86.44 205 SER A N 1
ATOM 1701 C CA . SER A 1 205 ? -13.087 -2.991 7.127 1.00 86.44 205 SER A CA 1
ATOM 1702 C C . SER A 1 205 ? -13.066 -3.836 5.848 1.00 86.44 205 SER A C 1
ATOM 1704 O O . SER A 1 205 ? -12.265 -4.766 5.697 1.00 86.44 205 SER A O 1
ATOM 1706 N N . GLU A 1 206 ? -13.929 -3.471 4.899 1.00 88.56 206 GLU A N 1
ATOM 1707 C CA . GLU A 1 206 ? -13.654 -3.823 3.504 1.00 88.56 206 GLU A CA 1
ATOM 1708 C C . GLU A 1 206 ? -12.291 -3.273 3.074 1.00 88.56 206 GLU A C 1
ATOM 1710 O O . GLU A 1 206 ? -11.768 -2.322 3.672 1.00 88.56 206 GLU A O 1
ATOM 1715 N N . ILE A 1 207 ? -11.740 -3.879 2.029 1.00 93.31 207 ILE A N 1
ATOM 1716 C CA . ILE A 1 207 ? -10.531 -3.381 1.387 1.00 93.31 207 ILE A CA 1
ATOM 1717 C C . ILE A 1 207 ? -10.911 -2.152 0.566 1.00 93.31 207 ILE A C 1
ATOM 1719 O O . ILE A 1 207 ? -11.708 -2.241 -0.367 1.00 93.31 207 ILE A O 1
ATOM 1723 N N . LEU A 1 208 ? -10.310 -1.012 0.885 1.00 94.31 208 LEU A N 1
ATOM 1724 C CA . LEU A 1 208 ? -10.317 0.142 -0.000 1.00 94.31 208 LEU A CA 1
ATOM 1725 C C . LEU A 1 208 ? -9.121 0.017 -0.940 1.00 94.31 208 LEU A C 1
ATOM 1727 O O . LEU A 1 208 ? -7.983 0.071 -0.487 1.00 94.31 208 LEU A O 1
ATOM 1731 N N . SER A 1 209 ? -9.381 -0.137 -2.234 1.00 95.38 209 SER A N 1
ATOM 1732 C CA . SER A 1 209 ? -8.348 -0.068 -3.272 1.00 95.38 209 SER A CA 1
ATOM 1733 C C . SER A 1 209 ? -8.450 1.279 -3.975 1.00 95.38 209 SER A C 1
ATOM 1735 O O . SER A 1 209 ? -9.531 1.634 -4.443 1.00 95.38 209 SER A O 1
ATOM 1737 N N . ILE A 1 210 ? -7.348 2.018 -4.046 1.00 93.88 210 ILE A N 1
ATOM 1738 C CA . ILE A 1 210 ? -7.261 3.297 -4.752 1.00 93.88 210 ILE A CA 1
ATOM 1739 C C . ILE A 1 210 ? -6.140 3.242 -5.779 1.00 93.88 210 ILE A C 1
ATOM 1741 O O . ILE A 1 210 ? -5.142 2.554 -5.580 1.00 93.88 210 ILE A O 1
ATOM 1745 N N . ARG A 1 211 ? -6.311 4.000 -6.857 1.00 93.69 211 ARG A N 1
ATOM 1746 C CA . ARG A 1 211 ? -5.219 4.390 -7.741 1.00 93.69 211 ARG A CA 1
ATOM 1747 C C . ARG A 1 211 ? -4.995 5.881 -7.535 1.00 93.69 211 ARG A C 1
ATOM 1749 O O . ARG A 1 211 ? -5.963 6.639 -7.607 1.00 93.69 211 ARG A O 1
ATOM 1756 N N . THR A 1 212 ? -3.787 6.274 -7.157 1.00 91.12 212 THR A N 1
ATOM 1757 C CA . THR A 1 212 ? -3.474 7.670 -6.831 1.00 91.12 212 THR A CA 1
ATOM 1758 C C . THR A 1 212 ? -3.510 8.523 -8.096 1.00 91.12 212 THR A C 1
ATOM 1760 O O . THR A 1 212 ? -3.189 8.058 -9.184 1.00 91.12 212 THR A O 1
ATOM 1763 N N . GLU A 1 213 ? -3.964 9.769 -7.978 1.00 86.88 213 GLU A N 1
ATOM 1764 C CA . GLU A 1 213 ? -4.053 10.685 -9.126 1.00 86.88 213 GLU A CA 1
ATOM 1765 C C . GLU A 1 213 ? -2.716 11.387 -9.370 1.00 86.88 213 GLU A C 1
ATOM 1767 O O . GLU A 1 213 ? -2.315 11.560 -10.510 1.00 86.88 213 GLU A O 1
ATOM 1772 N N . HIS A 1 214 ? -2.027 11.767 -8.290 1.00 85.50 214 HIS A N 1
ATOM 1773 C CA . HIS A 1 214 ? -0.705 12.394 -8.315 1.00 85.50 214 HIS A CA 1
ATOM 1774 C C . HIS A 1 214 ? 0.135 11.942 -7.120 1.00 85.50 214 HIS A C 1
ATOM 1776 O O . HIS A 1 214 ? -0.412 11.514 -6.093 1.00 85.50 214 HIS A O 1
ATOM 1782 N N . ALA A 1 215 ? 1.450 12.111 -7.228 1.00 85.19 215 ALA A N 1
ATOM 1783 C CA . ALA A 1 215 ? 2.361 11.908 -6.115 1.00 85.19 215 ALA A CA 1
ATOM 1784 C C . ALA A 1 215 ? 2.045 12.853 -4.939 1.00 85.19 215 ALA A C 1
ATOM 1786 O O . ALA A 1 215 ? 1.553 13.975 -5.098 1.00 85.19 215 ALA A O 1
ATOM 1787 N N . SER A 1 216 ? 2.312 12.369 -3.730 1.00 77.00 216 SER A N 1
ATOM 1788 C CA . SER A 1 216 ? 2.317 13.162 -2.493 1.00 77.00 216 SER A CA 1
ATOM 1789 C C . SER A 1 216 ? 3.685 13.186 -1.806 1.00 77.00 216 SER A C 1
ATOM 1791 O O . SER A 1 216 ? 3.886 13.996 -0.893 1.00 77.00 216 SER A O 1
ATOM 1793 N N . THR A 1 217 ? 4.605 12.345 -2.285 1.00 70.50 217 THR A N 1
ATOM 1794 C CA . THR A 1 217 ? 6.028 12.321 -1.961 1.00 70.50 217 THR A CA 1
ATOM 1795 C C . THR A 1 217 ? 6.714 13.593 -2.466 1.00 70.50 217 THR A C 1
ATOM 1797 O O . THR A 1 217 ? 6.465 14.074 -3.569 1.00 70.50 217 THR A O 1
ATOM 1800 N N . ASP A 1 218 ? 7.576 14.173 -1.632 1.00 64.06 218 ASP A N 1
ATOM 1801 C CA . ASP A 1 218 ? 8.669 15.037 -2.090 1.00 64.06 218 ASP A CA 1
ATOM 1802 C C . ASP A 1 218 ? 9.895 14.118 -2.030 1.00 64.06 218 ASP A C 1
ATOM 1804 O O . ASP A 1 218 ? 10.300 13.753 -0.927 1.00 64.06 218 ASP A O 1
ATOM 1808 N N . TYR A 1 219 ? 10.412 13.655 -3.175 1.00 59.88 219 TYR A N 1
ATOM 1809 C CA . TYR A 1 219 ? 11.458 12.614 -3.295 1.00 59.88 219 TYR A CA 1
ATOM 1810 C C . TYR A 1 219 ? 12.834 13.013 -2.710 1.00 59.88 219 TYR A C 1
ATOM 1812 O O . TYR A 1 219 ? 13.875 12.527 -3.133 1.00 59.88 219 TYR A O 1
ATOM 1820 N N . LYS A 1 220 ? 12.879 13.917 -1.730 1.00 55.50 220 LYS A N 1
ATOM 1821 C CA . LYS A 1 220 ? 14.112 14.319 -1.047 1.00 55.50 220 LYS A CA 1
ATOM 1822 C C . LYS A 1 220 ? 14.618 13.251 -0.081 1.00 55.50 220 LYS A C 1
ATOM 1824 O O . LYS A 1 220 ? 15.823 13.192 0.131 1.00 55.50 220 LYS A O 1
ATOM 1829 N N . ASN A 1 221 ? 13.720 12.454 0.510 1.00 57.12 221 ASN A N 1
ATOM 1830 C CA . ASN A 1 221 ? 14.038 11.224 1.245 1.00 57.12 221 ASN A CA 1
ATOM 1831 C C . ASN A 1 221 ? 12.741 10.493 1.675 1.00 57.12 221 ASN A C 1
ATOM 1833 O O . ASN A 1 221 ? 11.860 11.167 2.224 1.00 57.12 221 ASN A O 1
ATOM 1837 N N . PRO A 1 222 ? 12.614 9.160 1.506 1.00 63.88 222 PRO A N 1
ATOM 1838 C CA . PRO A 1 222 ? 13.542 8.254 0.823 1.00 63.88 222 PRO A CA 1
ATOM 1839 C C . PRO A 1 222 ? 13.517 8.435 -0.703 1.00 63.88 222 PRO A C 1
ATOM 1841 O O . PRO A 1 222 ? 12.503 8.831 -1.279 1.00 63.88 222 PRO A O 1
ATOM 1844 N N . LEU A 1 223 ? 14.645 8.147 -1.362 1.00 79.62 223 LEU A N 1
ATOM 1845 C CA . LEU A 1 223 ? 14.771 8.216 -2.828 1.00 79.62 223 LEU A CA 1
ATOM 1846 C C . LEU A 1 223 ? 13.944 7.142 -3.549 1.00 79.62 223 LEU A C 1
ATOM 1848 O O . LEU A 1 223 ? 13.592 7.317 -4.716 1.00 79.62 223 LEU A O 1
ATOM 1852 N N . ILE A 1 224 ? 13.660 6.040 -2.855 1.00 88.31 224 ILE A N 1
ATOM 1853 C CA . ILE A 1 224 ? 13.011 4.829 -3.360 1.00 88.31 224 ILE A CA 1
ATOM 1854 C C . ILE A 1 224 ? 11.737 4.585 -2.560 1.00 88.31 224 ILE A C 1
ATOM 1856 O O . ILE A 1 224 ? 11.705 4.784 -1.345 1.00 88.31 224 ILE A O 1
ATOM 1860 N N . ASN A 1 225 ? 10.697 4.111 -3.238 1.00 90.38 225 ASN A N 1
ATOM 1861 C CA . ASN A 1 225 ? 9.434 3.745 -2.624 1.00 90.38 225 ASN A CA 1
ATOM 1862 C C . ASN A 1 225 ? 9.152 2.253 -2.837 1.00 90.38 225 ASN A C 1
ATOM 1864 O O . ASN A 1 225 ? 8.962 1.769 -3.958 1.00 90.38 225 ASN A O 1
ATOM 1868 N N . ARG A 1 226 ? 9.105 1.504 -1.732 1.00 92.44 226 ARG A N 1
ATOM 1869 C CA . ARG A 1 226 ? 8.852 0.059 -1.750 1.00 92.44 226 ARG A CA 1
ATOM 1870 C C . ARG A 1 226 ? 7.455 -0.283 -2.272 1.00 92.44 226 ARG A C 1
ATOM 1872 O O . ARG A 1 226 ? 7.298 -1.264 -2.987 1.00 92.44 226 ARG A O 1
ATOM 1879 N N . TRP A 1 227 ? 6.442 0.537 -1.998 1.00 93.12 227 TRP A N 1
ATOM 1880 C CA . TRP A 1 227 ? 5.057 0.233 -2.375 1.00 93.12 227 TRP A CA 1
ATOM 1881 C C . TRP A 1 227 ? 4.863 0.161 -3.892 1.00 93.12 227 TRP A C 1
ATOM 1883 O O . TRP A 1 227 ? 4.310 -0.812 -4.409 1.00 93.12 227 TRP A O 1
ATOM 1893 N N . ILE A 1 228 ? 5.367 1.163 -4.611 1.00 92.94 228 ILE A N 1
ATOM 1894 C CA . ILE A 1 228 ? 5.330 1.195 -6.077 1.00 92.94 228 ILE A CA 1
ATOM 1895 C C . ILE A 1 228 ? 6.275 0.151 -6.696 1.00 92.94 228 ILE A C 1
ATOM 1897 O O . ILE A 1 228 ? 5.947 -0.445 -7.722 1.00 92.94 228 ILE A O 1
ATOM 1901 N N . SER A 1 229 ? 7.408 -0.127 -6.045 1.00 95.00 229 SER A N 1
ATOM 1902 C CA . SER A 1 229 ? 8.365 -1.169 -6.434 1.00 95.00 229 SER A CA 1
ATOM 1903 C C . SER A 1 229 ? 7.718 -2.560 -6.446 1.00 95.00 229 SER A C 1
ATOM 1905 O O . SER A 1 229 ? 7.815 -3.308 -7.424 1.00 95.00 229 SER A O 1
ATOM 1907 N N . GLU A 1 230 ? 6.961 -2.883 -5.397 1.00 95.88 230 GLU A N 1
ATOM 1908 C CA . GLU A 1 230 ? 6.211 -4.133 -5.313 1.00 95.88 230 GLU A CA 1
ATOM 1909 C C . GLU A 1 230 ? 5.021 -4.178 -6.286 1.00 95.88 230 GLU A C 1
ATOM 1911 O O . GLU A 1 230 ? 4.749 -5.236 -6.862 1.00 95.88 230 GLU A O 1
ATOM 1916 N N . GLU A 1 231 ? 4.320 -3.055 -6.530 1.00 95.31 231 GLU A N 1
ATOM 1917 C CA . GLU A 1 231 ? 3.304 -2.987 -7.597 1.00 95.31 231 GLU A CA 1
ATOM 1918 C C . GLU A 1 231 ? 3.941 -3.313 -8.954 1.00 95.31 231 GLU A C 1
ATOM 1920 O O . GLU A 1 231 ? 3.389 -4.112 -9.714 1.00 95.31 231 GLU A O 1
ATOM 1925 N N . ALA A 1 232 ? 5.105 -2.739 -9.261 1.00 96.19 232 ALA A N 1
ATOM 1926 C CA . ALA A 1 232 ? 5.807 -2.994 -10.512 1.00 96.19 232 ALA A CA 1
ATOM 1927 C C . ALA A 1 232 ? 6.197 -4.466 -10.653 1.00 96.19 232 ALA A C 1
ATOM 1929 O O . ALA A 1 232 ? 5.956 -5.060 -11.704 1.00 96.19 232 ALA A O 1
ATOM 1930 N N . PHE A 1 233 ? 6.698 -5.101 -9.592 1.00 97.00 233 PHE A N 1
ATOM 1931 C CA . PHE A 1 233 ? 6.993 -6.536 -9.603 1.00 97.00 233 PHE A CA 1
ATOM 1932 C C . PHE A 1 233 ? 5.748 -7.406 -9.780 1.00 97.00 233 PHE A C 1
ATOM 1934 O O . PHE A 1 233 ? 5.741 -8.368 -10.556 1.00 97.00 233 PHE A O 1
ATOM 1941 N N . TYR A 1 234 ? 4.651 -7.038 -9.126 1.00 95.69 234 TYR A N 1
ATOM 1942 C CA . TYR A 1 234 ? 3.364 -7.686 -9.333 1.00 95.69 234 TYR A CA 1
ATOM 1943 C C . TYR A 1 234 ? 2.887 -7.568 -10.792 1.00 95.69 234 TYR A C 1
ATOM 1945 O O . TYR A 1 234 ? 2.460 -8.559 -11.393 1.00 95.69 234 TYR A O 1
ATOM 1953 N N . LEU A 1 235 ? 3.006 -6.384 -11.397 1.00 95.94 235 LEU A N 1
ATOM 1954 C CA . LEU A 1 235 ? 2.659 -6.141 -12.798 1.00 95.94 235 LEU A CA 1
ATOM 1955 C C . LEU A 1 235 ? 3.584 -6.900 -13.765 1.00 95.94 235 LEU A C 1
ATOM 1957 O O . LEU A 1 235 ? 3.090 -7.519 -14.707 1.00 95.94 235 LEU A O 1
ATOM 1961 N N . GLN A 1 236 ? 4.891 -6.939 -13.503 1.00 96.56 236 GLN A N 1
ATOM 1962 C CA . GLN A 1 236 ? 5.871 -7.765 -14.217 1.00 96.56 236 GLN A CA 1
ATOM 1963 C C . GLN A 1 236 ? 5.441 -9.241 -14.242 1.00 96.56 236 GLN A C 1
ATOM 1965 O O . GLN A 1 236 ? 5.438 -9.891 -15.291 1.00 96.56 236 GLN A O 1
ATOM 1970 N N . ASN A 1 237 ? 4.984 -9.775 -13.111 1.00 96.38 237 ASN A N 1
ATOM 1971 C CA . ASN A 1 237 ? 4.488 -11.147 -13.033 1.00 96.38 237 ASN A CA 1
ATOM 1972 C C . ASN A 1 237 ? 3.168 -11.372 -13.785 1.00 96.38 237 ASN A C 1
ATOM 1974 O O . ASN A 1 237 ? 2.960 -12.447 -14.354 1.00 96.38 237 ASN A O 1
ATOM 1978 N N . ILE A 1 238 ? 2.306 -10.358 -13.894 1.00 95.69 238 ILE A N 1
ATOM 1979 C CA . ILE A 1 238 ? 1.142 -10.413 -14.793 1.00 95.69 238 ILE A CA 1
ATOM 1980 C C . ILE A 1 238 ? 1.588 -10.527 -16.257 1.00 95.69 238 ILE A C 1
ATOM 1982 O O . ILE A 1 238 ? 0.988 -11.299 -17.010 1.00 95.69 238 ILE A O 1
ATOM 1986 N N . VAL A 1 239 ? 2.629 -9.795 -16.671 1.00 97.31 239 VAL A N 1
ATOM 1987 C CA . VAL A 1 239 ? 3.192 -9.893 -18.031 1.00 97.31 239 VAL A CA 1
ATOM 1988 C C . VAL A 1 239 ? 3.695 -11.310 -18.305 1.00 97.31 239 VAL A C 1
ATOM 1990 O O . VAL A 1 239 ? 3.352 -11.895 -19.335 1.00 97.31 239 VAL A O 1
ATOM 1993 N N . ARG A 1 240 ? 4.436 -11.896 -17.360 1.00 96.94 240 ARG A N 1
ATOM 1994 C CA . ARG A 1 240 ? 4.938 -13.275 -17.455 1.00 96.94 240 ARG A CA 1
ATOM 1995 C C . ARG A 1 240 ? 3.818 -14.299 -17.560 1.00 96.94 240 ARG A C 1
ATOM 1997 O O . ARG A 1 240 ? 3.834 -15.123 -18.473 1.00 96.94 240 ARG A O 1
ATOM 2004 N N . ASN A 1 241 ? 2.813 -14.201 -16.694 1.00 96.38 241 ASN A N 1
ATOM 2005 C CA . ASN A 1 241 ? 1.672 -15.111 -16.709 1.00 96.38 241 ASN A CA 1
ATOM 2006 C C . ASN A 1 241 ? 0.922 -15.066 -18.052 1.00 96.38 241 ASN A C 1
ATOM 2008 O O . ASN A 1 241 ? 0.614 -16.105 -18.630 1.00 96.38 241 ASN A O 1
ATOM 2012 N N . LYS A 1 242 ? 0.691 -13.863 -18.601 1.00 97.38 242 LYS A N 1
ATOM 2013 C CA . LYS A 1 242 ? 0.070 -13.691 -19.929 1.00 97.38 242 LYS A CA 1
ATOM 2014 C C . LYS A 1 242 ? 0.890 -14.324 -21.057 1.00 97.38 242 LYS A C 1
ATOM 2016 O O . LYS A 1 242 ? 0.312 -14.782 -22.035 1.00 97.38 242 LYS A O 1
ATOM 2021 N N . ALA A 1 243 ? 2.213 -14.366 -20.917 1.00 97.25 243 ALA A N 1
ATOM 2022 C CA . ALA A 1 243 ? 3.125 -15.017 -21.856 1.00 97.25 243 ALA A CA 1
ATOM 2023 C C . ALA A 1 243 ? 3.314 -16.529 -21.594 1.00 97.25 243 ALA A C 1
ATOM 2025 O O . ALA A 1 243 ? 4.178 -17.153 -22.215 1.00 97.25 243 ALA A O 1
ATOM 2026 N N . GLY A 1 244 ? 2.555 -17.127 -20.664 1.00 97.38 244 GLY A N 1
ATOM 2027 C CA . GLY A 1 244 ? 2.692 -18.538 -20.294 1.00 97.38 244 GLY A CA 1
ATOM 2028 C C . GLY A 1 244 ? 4.041 -18.854 -19.640 1.00 97.38 244 GLY A C 1
ATOM 2029 O O . GLY A 1 244 ? 4.646 -19.889 -19.925 1.00 97.38 244 GLY A O 1
ATOM 2030 N N . ARG A 1 245 ? 4.563 -17.928 -18.830 1.00 95.94 245 ARG A N 1
ATOM 2031 C CA . ARG A 1 245 ? 5.805 -18.089 -18.062 1.00 95.94 245 ARG A CA 1
ATOM 2032 C C . ARG A 1 245 ? 5.510 -18.240 -16.578 1.00 95.94 245 ARG A C 1
ATOM 2034 O O . ARG A 1 245 ? 4.552 -17.663 -16.070 1.00 95.94 245 ARG A O 1
ATOM 2041 N N . GLU A 1 246 ? 6.378 -18.980 -15.894 1.00 93.88 246 GLU A N 1
ATOM 2042 C CA . GLU A 1 246 ? 6.355 -19.081 -14.435 1.00 93.88 246 GLU A CA 1
ATOM 2043 C C . GLU A 1 246 ? 6.556 -17.707 -13.793 1.00 93.88 246 GLU A C 1
ATOM 2045 O O . GLU A 1 246 ? 7.303 -16.870 -14.311 1.00 93.88 246 GLU A O 1
ATOM 2050 N N . LEU A 1 247 ? 5.890 -17.476 -12.664 1.00 94.62 247 LEU A N 1
ATOM 2051 C CA . LEU A 1 247 ? 6.039 -16.240 -11.903 1.00 94.62 247 LEU A CA 1
ATOM 2052 C C . LEU A 1 247 ? 7.435 -16.179 -11.276 1.00 94.62 247 LEU A C 1
ATOM 2054 O O . LEU A 1 247 ? 7.939 -17.181 -10.774 1.00 94.62 247 LEU A O 1
ATOM 2058 N N . LEU A 1 248 ? 8.031 -14.991 -11.283 1.00 93.56 248 LEU A N 1
ATOM 2059 C CA . LEU A 1 248 ? 9.245 -14.702 -10.534 1.00 93.56 248 LEU A CA 1
ATOM 2060 C C . LEU A 1 248 ? 8.924 -14.605 -9.052 1.00 93.56 248 LEU A C 1
ATOM 2062 O O . LEU A 1 248 ? 7.921 -13.998 -8.669 1.00 93.56 248 LEU A O 1
ATOM 2066 N N . LYS A 1 249 ? 9.814 -15.143 -8.229 1.00 93.56 249 LYS A N 1
ATOM 2067 C CA . LYS A 1 249 ? 9.804 -14.951 -6.781 1.00 93.56 249 LYS A CA 1
ATOM 2068 C C . LYS A 1 249 ? 10.507 -13.647 -6.429 1.00 93.56 249 LYS A C 1
ATOM 2070 O O . LYS A 1 249 ? 11.544 -13.342 -7.015 1.00 93.56 249 LYS A O 1
ATOM 2075 N N . TRP A 1 250 ? 9.919 -12.895 -5.506 1.00 93.44 250 TRP A N 1
ATOM 2076 C CA . TRP A 1 250 ? 10.553 -11.701 -4.966 1.00 93.44 250 TRP A CA 1
ATOM 2077 C C . TRP A 1 250 ? 11.737 -12.097 -4.084 1.00 93.44 250 TRP A C 1
ATOM 2079 O O . TRP A 1 250 ? 11.635 -13.060 -3.319 1.00 93.44 250 TRP A O 1
ATOM 2089 N N . ASP A 1 251 ? 12.830 -11.354 -4.201 1.00 89.56 251 ASP A N 1
ATOM 2090 C CA . ASP A 1 251 ? 14.037 -11.544 -3.407 1.00 89.56 251 ASP A CA 1
ATOM 2091 C C . ASP A 1 251 ? 14.501 -10.204 -2.817 1.00 89.56 251 ASP A C 1
ATOM 2093 O O . ASP A 1 251 ? 14.634 -9.211 -3.535 1.00 89.56 251 ASP A O 1
ATOM 2097 N N . GLU A 1 252 ? 14.708 -10.171 -1.499 1.00 87.25 252 GLU A N 1
ATOM 2098 C CA . GLU A 1 252 ? 15.064 -8.943 -0.778 1.00 87.25 252 GLU A CA 1
ATOM 2099 C C . GLU A 1 252 ? 16.489 -8.481 -1.080 1.00 87.25 252 GLU A C 1
ATOM 2101 O O . GLU A 1 252 ? 16.730 -7.281 -1.160 1.00 87.25 252 GLU A O 1
ATOM 2106 N N . ASP A 1 253 ? 17.431 -9.400 -1.293 1.00 80.69 253 ASP A N 1
ATOM 2107 C CA . ASP A 1 253 ? 18.819 -9.031 -1.564 1.00 80.69 253 ASP A CA 1
ATOM 2108 C C . ASP A 1 253 ? 18.939 -8.429 -2.978 1.00 80.69 253 ASP A C 1
ATOM 2110 O O . ASP A 1 253 ? 19.583 -7.393 -3.170 1.00 80.69 253 ASP A O 1
ATOM 2114 N N . LEU A 1 254 ? 18.212 -8.985 -3.954 1.00 85.25 254 LEU A N 1
ATOM 2115 C CA . LEU A 1 254 ? 18.028 -8.361 -5.268 1.00 85.25 254 LEU A CA 1
ATOM 2116 C C . LEU A 1 254 ? 17.324 -7.002 -5.178 1.00 85.25 254 LEU A C 1
ATOM 2118 O O . LEU A 1 254 ? 17.646 -6.095 -5.948 1.00 85.25 254 LEU A O 1
ATOM 2122 N N . TYR A 1 255 ? 16.367 -6.839 -4.261 1.00 90.19 255 TYR A N 1
ATOM 2123 C CA . TYR A 1 255 ? 15.703 -5.553 -4.053 1.00 90.19 255 TYR A CA 1
ATOM 2124 C C . TYR A 1 255 ? 16.663 -4.514 -3.479 1.00 90.19 255 TYR A C 1
ATOM 2126 O O . TYR A 1 255 ? 16.696 -3.386 -3.970 1.00 90.19 255 TYR A O 1
ATOM 2134 N N . THR A 1 256 ? 17.494 -4.885 -2.504 1.00 85.50 256 THR A N 1
ATOM 2135 C CA . THR A 1 256 ? 18.557 -4.021 -1.981 1.00 85.50 256 THR A CA 1
ATOM 2136 C C . THR A 1 256 ? 19.547 -3.637 -3.080 1.00 85.50 256 THR A C 1
ATOM 2138 O O . THR A 1 256 ? 19.889 -2.460 -3.206 1.00 85.50 256 THR A O 1
ATOM 2141 N N . PHE A 1 257 ? 19.945 -4.579 -3.940 1.00 81.00 257 PHE A N 1
ATOM 2142 C CA . PHE A 1 257 ? 20.780 -4.264 -5.099 1.00 81.00 257 PHE A CA 1
ATOM 2143 C C . PHE A 1 257 ? 20.088 -3.273 -6.049 1.00 81.00 257 PHE A C 1
ATOM 2145 O O . PHE A 1 257 ? 20.673 -2.258 -6.426 1.00 81.00 257 PHE A O 1
ATOM 2152 N N . ALA A 1 258 ? 18.827 -3.511 -6.415 1.00 87.62 258 ALA A N 1
ATOM 2153 C CA . ALA A 1 258 ? 18.079 -2.610 -7.292 1.00 87.62 258 ALA A CA 1
ATOM 2154 C C . ALA A 1 258 ? 17.909 -1.208 -6.674 1.00 87.62 258 ALA A C 1
ATOM 2156 O O . ALA A 1 258 ? 18.007 -0.205 -7.384 1.00 87.62 258 ALA A O 1
ATOM 2157 N N . CYS A 1 259 ? 17.714 -1.124 -5.354 1.00 87.06 259 CYS A N 1
ATOM 2158 C CA . CYS A 1 259 ? 17.708 0.132 -4.605 1.00 87.06 259 CYS A CA 1
ATOM 2159 C C . CYS A 1 259 ? 19.031 0.887 -4.779 1.00 87.06 259 CYS A C 1
ATOM 2161 O O . CYS A 1 259 ? 19.027 2.063 -5.143 1.00 87.06 259 CYS A O 1
ATOM 2163 N N . TYR A 1 260 ? 20.164 0.203 -4.606 1.00 80.06 260 TYR A N 1
ATOM 2164 C CA . TYR A 1 260 ? 21.486 0.795 -4.808 1.00 80.06 260 TYR A CA 1
ATOM 2165 C C . TYR A 1 260 ? 21.672 1.341 -6.234 1.00 80.06 260 TYR A C 1
ATOM 2167 O O . TYR A 1 260 ? 22.238 2.418 -6.426 1.00 80.06 260 TYR A O 1
ATOM 2175 N N . ARG A 1 261 ? 21.131 0.650 -7.248 1.00 81.81 261 ARG A N 1
ATOM 2176 C CA . ARG A 1 261 ? 21.154 1.117 -8.648 1.00 81.81 261 ARG A CA 1
ATOM 2177 C C . ARG A 1 261 ? 20.372 2.418 -8.836 1.00 81.81 261 ARG A C 1
ATOM 2179 O O . ARG A 1 261 ? 20.895 3.348 -9.452 1.00 81.81 261 ARG A O 1
ATOM 2186 N N . VAL A 1 262 ? 19.165 2.510 -8.270 1.00 85.12 262 VAL A N 1
ATOM 2187 C CA . VAL A 1 262 ? 18.363 3.748 -8.276 1.00 85.12 262 VAL A CA 1
ATOM 2188 C C . VAL A 1 262 ? 19.130 4.881 -7.596 1.00 85.12 262 VAL A C 1
ATOM 2190 O O . VAL A 1 262 ? 19.297 5.951 -8.178 1.00 85.12 262 VAL A O 1
ATOM 2193 N N . GLU A 1 263 ? 19.643 4.645 -6.389 1.00 82.81 263 GLU A N 1
ATOM 2194 C CA . GLU A 1 263 ? 20.379 5.649 -5.624 1.00 82.81 263 GLU A CA 1
ATOM 2195 C C . GLU A 1 263 ? 21.613 6.156 -6.379 1.00 82.81 263 GLU A C 1
ATOM 2197 O O . GLU A 1 263 ? 21.815 7.368 -6.487 1.00 82.81 263 GLU A O 1
ATOM 2202 N N . GLY A 1 264 ? 22.403 5.247 -6.953 1.00 78.19 264 GLY A N 1
ATOM 2203 C CA . GLY A 1 264 ? 23.576 5.597 -7.743 1.00 78.19 264 GLY A CA 1
ATOM 2204 C C . GLY A 1 264 ? 23.244 6.440 -8.971 1.00 78.19 264 GLY A C 1
ATOM 2205 O O . GLY A 1 264 ? 23.987 7.372 -9.287 1.00 78.19 264 GLY A O 1
ATOM 2206 N N . ARG A 1 265 ? 22.104 6.187 -9.629 1.00 79.81 265 ARG A N 1
ATOM 2207 C CA . ARG A 1 265 ? 21.653 7.003 -10.764 1.00 79.81 265 ARG A CA 1
ATOM 2208 C C . ARG A 1 265 ? 21.220 8.399 -10.327 1.00 79.81 265 ARG A C 1
ATOM 2210 O O . ARG A 1 265 ? 21.649 9.376 -10.939 1.00 79.81 265 ARG A O 1
ATOM 2217 N N . VAL A 1 266 ? 20.433 8.490 -9.254 1.00 80.75 266 VAL A N 1
ATOM 2218 C CA . VAL A 1 266 ? 19.911 9.762 -8.726 1.00 80.75 266 VAL A CA 1
ATOM 2219 C C . VAL A 1 266 ? 21.032 10.642 -8.168 1.00 80.75 266 VAL A C 1
ATOM 2221 O O . VAL A 1 266 ? 21.030 11.854 -8.376 1.00 80.75 266 VAL A O 1
ATOM 2224 N N . LYS A 1 267 ? 22.012 10.045 -7.481 1.00 81.69 267 LYS A N 1
ATOM 2225 C CA . LYS A 1 267 ? 23.161 10.762 -6.904 1.00 81.69 267 LYS A CA 1
ATOM 2226 C C . LYS A 1 267 ? 24.298 11.005 -7.903 1.00 81.69 267 LYS A C 1
ATOM 2228 O O . LYS A 1 267 ? 25.229 11.739 -7.584 1.00 81.69 267 LYS A O 1
ATOM 2233 N N . GLY A 1 268 ? 24.215 10.438 -9.108 1.00 75.88 268 GLY A N 1
ATOM 2234 C CA . GLY A 1 268 ? 25.190 10.648 -10.178 1.00 75.88 268 GLY A CA 1
ATOM 2235 C C . GLY A 1 268 ? 26.496 9.868 -10.013 1.00 75.88 268 GLY A C 1
ATOM 2236 O O . GLY A 1 268 ? 27.509 10.275 -10.573 1.00 75.88 268 GLY A O 1
ATOM 2237 N N . TYR A 1 269 ? 26.489 8.761 -9.263 1.00 67.25 269 TYR A N 1
ATOM 2238 C CA . TYR A 1 269 ? 27.659 7.890 -9.109 1.00 67.25 269 TYR A CA 1
ATOM 2239 C C . TYR A 1 269 ? 27.948 7.049 -10.366 1.00 67.25 269 TYR A C 1
ATOM 2241 O O . TYR A 1 269 ? 29.091 6.652 -10.570 1.00 67.25 269 TYR A O 1
ATOM 2249 N N . TYR A 1 270 ? 26.953 6.814 -11.236 1.00 61.78 270 TYR A N 1
ATOM 2250 C CA . TYR A 1 270 ? 27.098 5.960 -12.424 1.00 61.78 270 TYR A CA 1
ATOM 2251 C C . TYR A 1 270 ? 26.556 6.608 -13.708 1.00 61.78 270 TYR A C 1
ATOM 2253 O O . TYR A 1 270 ? 25.499 7.243 -13.701 1.00 61.78 270 TYR A O 1
ATOM 2261 N N . LEU A 1 271 ? 27.261 6.390 -14.826 1.00 54.47 271 LEU A N 1
ATOM 2262 C CA . LEU A 1 271 ? 26.752 6.621 -16.184 1.00 54.47 271 LEU A CA 1
ATOM 2263 C C . LEU A 1 271 ? 25.912 5.419 -16.651 1.00 54.47 271 LEU A C 1
ATOM 2265 O O . LEU A 1 271 ? 26.102 4.292 -16.179 1.00 54.47 271 LEU A O 1
ATOM 2269 N N . ASP A 1 272 ? 24.984 5.670 -17.580 1.00 51.91 272 ASP A N 1
ATOM 2270 C CA . ASP A 1 272 ? 24.106 4.659 -18.178 1.00 51.91 272 ASP A CA 1
ATOM 2271 C C . ASP A 1 272 ? 24.936 3.439 -18.632 1.00 51.91 272 ASP A C 1
ATOM 2273 O O . ASP A 1 272 ? 25.855 3.565 -19.438 1.00 51.91 272 ASP A O 1
ATOM 2277 N N . HIS A 1 273 ? 24.623 2.257 -18.087 1.00 50.62 273 HIS A N 1
ATOM 2278 C CA . HIS A 1 273 ? 25.267 0.965 -18.388 1.00 50.62 273 HIS A CA 1
ATOM 2279 C C . HIS A 1 273 ? 26.669 0.681 -17.794 1.00 50.62 273 HIS A C 1
ATOM 2281 O O . HIS A 1 273 ? 27.334 -0.250 -18.248 1.00 50.62 273 HIS A O 1
ATOM 2287 N N . GLY A 1 274 ? 27.102 1.377 -16.732 1.00 52.53 274 GLY A N 1
ATOM 2288 C CA . GLY A 1 274 ? 28.294 1.009 -15.938 1.00 52.53 274 GLY A CA 1
ATOM 2289 C C . GLY A 1 274 ? 28.121 -0.287 -15.120 1.00 52.53 274 GLY A C 1
ATOM 2290 O O . GLY A 1 274 ? 27.943 -0.247 -13.902 1.00 52.53 274 GLY A O 1
ATOM 2291 N N . TRP A 1 275 ? 28.103 -1.434 -15.803 1.00 51.69 275 TRP A N 1
ATOM 2292 C CA . TRP A 1 275 ? 27.744 -2.756 -15.263 1.00 51.69 275 TRP A CA 1
ATOM 2293 C C . TRP A 1 275 ? 28.802 -3.343 -14.306 1.00 51.69 275 TRP A C 1
ATOM 2295 O O . TRP A 1 275 ? 28.447 -3.971 -13.314 1.00 51.69 275 TRP A O 1
ATOM 2305 N N . SER A 1 276 ? 30.096 -3.120 -14.567 1.00 50.47 276 SER A N 1
ATOM 2306 C CA . SER A 1 276 ? 31.199 -3.659 -13.752 1.00 50.47 276 SER A CA 1
ATOM 2307 C C . SER A 1 276 ? 31.400 -2.900 -12.445 1.00 50.47 276 SER A C 1
ATOM 2309 O O . SER A 1 276 ? 31.534 -3.519 -11.395 1.00 50.47 276 SER A O 1
ATOM 2311 N N . ASP A 1 277 ? 31.381 -1.571 -12.507 1.00 50.50 277 ASP A N 1
ATOM 2312 C CA . ASP A 1 277 ? 31.802 -0.725 -11.386 1.00 50.50 277 ASP A CA 1
ATOM 2313 C C . ASP A 1 277 ? 30.720 -0.693 -10.299 1.00 50.50 277 ASP A C 1
ATOM 2315 O O . ASP A 1 277 ? 31.016 -0.783 -9.115 1.00 50.50 277 ASP A O 1
ATOM 2319 N N . SER A 1 278 ? 29.444 -0.693 -10.704 1.00 53.25 278 SER A N 1
ATOM 2320 C CA . SER A 1 278 ? 28.304 -0.712 -9.778 1.00 53.25 278 SER A CA 1
ATOM 2321 C C . SER A 1 278 ? 28.058 -2.069 -9.120 1.00 53.25 278 SER A C 1
ATOM 2323 O O . SER A 1 278 ? 27.639 -2.119 -7.967 1.00 53.25 278 SER A O 1
ATOM 2325 N N . MET A 1 279 ? 28.329 -3.171 -9.825 1.00 53.91 279 MET A N 1
ATOM 2326 C CA . MET A 1 279 ? 28.281 -4.507 -9.242 1.00 53.91 279 MET A CA 1
ATOM 2327 C C . MET A 1 279 ? 29.475 -4.706 -8.304 1.00 53.91 279 MET A C 1
ATOM 2329 O O . MET A 1 279 ? 29.300 -5.131 -7.173 1.00 53.91 279 MET A O 1
ATOM 2333 N N . PHE A 1 280 ? 30.686 -4.317 -8.702 1.00 51.00 280 PHE A N 1
ATOM 2334 C CA . PHE A 1 280 ? 31.841 -4.436 -7.818 1.00 51.00 280 PHE A CA 1
ATOM 2335 C C . PHE A 1 280 ? 31.682 -3.570 -6.561 1.00 51.00 280 PHE A C 1
ATOM 2337 O O . PHE A 1 280 ? 31.866 -4.093 -5.469 1.00 51.00 280 PHE A O 1
ATOM 2344 N N . ASP A 1 281 ? 31.236 -2.315 -6.665 1.00 54.47 281 ASP A N 1
ATOM 2345 C CA . ASP A 1 281 ? 30.996 -1.448 -5.501 1.00 54.47 281 ASP A CA 1
ATOM 2346 C C . ASP A 1 281 ? 29.849 -1.940 -4.610 1.00 54.47 281 ASP A C 1
ATOM 2348 O O . ASP A 1 281 ? 29.988 -1.940 -3.387 1.00 54.47 281 ASP A O 1
ATOM 2352 N N . ALA A 1 282 ? 28.724 -2.382 -5.185 1.00 54.50 282 ALA A N 1
ATOM 2353 C CA . ALA A 1 282 ? 27.616 -2.916 -4.396 1.00 54.50 282 ALA A CA 1
ATOM 2354 C C . ALA A 1 282 ? 28.035 -4.186 -3.651 1.00 54.50 282 ALA A C 1
ATOM 2356 O O . ALA A 1 282 ? 27.729 -4.338 -2.470 1.00 54.50 282 ALA A O 1
ATOM 2357 N N . PHE A 1 283 ? 28.760 -5.085 -4.322 1.00 54.69 283 PHE A N 1
ATOM 2358 C CA . PHE A 1 283 ? 29.156 -6.363 -3.744 1.00 54.69 283 PHE A CA 1
ATOM 2359 C C . PHE A 1 283 ? 30.324 -6.231 -2.755 1.00 54.69 283 PHE A C 1
ATOM 2361 O O . PHE A 1 283 ? 30.321 -6.898 -1.721 1.00 54.69 283 PHE A O 1
ATOM 2368 N N . THR A 1 284 ? 31.277 -5.328 -3.006 1.00 52.84 284 THR A N 1
ATOM 2369 C CA . THR A 1 284 ? 32.421 -5.096 -2.106 1.00 52.84 284 THR A CA 1
ATOM 2370 C C . THR A 1 284 ? 32.085 -4.236 -0.892 1.00 52.84 284 THR A C 1
ATOM 2372 O O . THR A 1 284 ? 32.598 -4.520 0.189 1.00 52.84 284 THR A O 1
ATOM 2375 N N . ASN A 1 285 ? 31.202 -3.237 -1.014 1.00 53.31 285 ASN A N 1
ATOM 2376 C CA . ASN A 1 285 ? 30.848 -2.374 0.119 1.00 53.31 285 ASN A CA 1
ATOM 2377 C C . ASN A 1 285 ? 29.767 -2.971 1.038 1.00 53.31 285 ASN A C 1
ATOM 2379 O O . ASN A 1 285 ? 29.731 -2.621 2.215 1.00 53.31 285 ASN A O 1
ATOM 2383 N N . ASN A 1 286 ? 28.920 -3.889 0.548 1.00 52.00 286 ASN A N 1
ATOM 2384 C CA . ASN A 1 286 ? 27.818 -4.476 1.332 1.00 52.00 286 ASN A CA 1
ATOM 2385 C C . ASN A 1 286 ? 28.021 -5.951 1.724 1.00 52.00 286 ASN A C 1
ATOM 2387 O O . ASN A 1 286 ? 27.084 -6.587 2.200 1.00 52.00 286 ASN A O 1
ATOM 2391 N N . SER A 1 287 ? 29.236 -6.499 1.595 1.00 49.59 287 SER A N 1
ATOM 2392 C CA . SER A 1 287 ? 29.550 -7.894 1.973 1.00 49.59 287 SER A CA 1
ATOM 2393 C C . SER A 1 287 ? 28.703 -8.954 1.245 1.00 49.59 287 SER A C 1
ATOM 2395 O O . SER A 1 287 ? 28.353 -9.975 1.840 1.00 49.59 287 SER A O 1
ATOM 2397 N N . TYR A 1 288 ? 28.356 -8.728 -0.025 1.00 50.31 288 TYR A N 1
ATOM 2398 C CA . TYR A 1 288 ? 27.620 -9.724 -0.808 1.00 50.31 288 TYR A CA 1
ATOM 2399 C C . TYR A 1 288 ? 28.565 -10.817 -1.311 1.00 50.31 288 TYR A C 1
ATOM 2401 O O . TYR A 1 288 ? 29.609 -10.520 -1.898 1.00 50.31 288 TYR A O 1
ATOM 2409 N N . GLU A 1 289 ? 28.202 -12.089 -1.123 1.00 48.78 289 GLU A N 1
ATOM 2410 C CA . GLU A 1 289 ? 28.997 -13.179 -1.691 1.00 48.78 289 GLU A CA 1
ATOM 2411 C C . GLU A 1 289 ? 28.842 -13.245 -3.226 1.00 48.78 289 GLU A C 1
ATOM 2413 O O . GLU A 1 289 ? 27.725 -13.140 -3.743 1.00 48.78 289 GLU A O 1
ATOM 2418 N N . PRO A 1 290 ? 29.936 -13.477 -3.979 1.00 46.31 290 PRO A N 1
ATOM 2419 C CA . PRO A 1 290 ? 29.962 -13.486 -5.448 1.00 46.31 290 PRO A CA 1
ATOM 2420 C C . PRO A 1 290 ? 29.194 -14.652 -6.116 1.00 46.31 290 PRO A C 1
ATOM 2422 O O . PRO A 1 290 ? 29.407 -14.935 -7.293 1.00 46.31 290 PRO A O 1
ATOM 2425 N N . GLY A 1 291 ? 28.314 -15.350 -5.389 1.00 45.88 291 GLY A N 1
ATOM 2426 C CA . GLY A 1 291 ? 27.525 -16.480 -5.891 1.00 45.88 291 GLY A CA 1
ATOM 2427 C C . GLY A 1 291 ? 26.288 -16.085 -6.706 1.00 45.88 291 GLY A C 1
ATOM 2428 O O . GLY A 1 291 ? 25.866 -16.846 -7.576 1.00 45.88 291 GLY A O 1
ATOM 2429 N N . THR A 1 292 ? 25.722 -14.890 -6.493 1.00 53.06 292 THR A N 1
ATOM 2430 C CA . THR A 1 292 ? 24.554 -14.445 -7.272 1.00 53.06 292 THR A CA 1
ATOM 2431 C C . THR A 1 292 ? 24.977 -13.643 -8.498 1.00 53.06 292 THR A C 1
ATOM 2433 O O . THR A 1 292 ? 25.284 -12.457 -8.419 1.00 53.06 292 THR A O 1
ATOM 2436 N N . ASN A 1 293 ? 24.940 -14.294 -9.661 1.00 60.22 293 ASN A N 1
ATOM 2437 C CA . ASN A 1 293 ? 25.087 -13.621 -10.945 1.00 60.22 293 ASN A CA 1
ATOM 2438 C C . ASN A 1 293 ? 23.749 -12.984 -11.336 1.00 60.22 293 ASN A C 1
ATOM 2440 O O . ASN A 1 293 ? 22.767 -13.682 -11.602 1.00 60.22 293 ASN A O 1
ATOM 2444 N N . ILE A 1 294 ? 23.700 -11.654 -11.380 1.00 62.38 294 ILE A N 1
ATOM 2445 C CA . ILE A 1 294 ? 22.578 -10.941 -11.994 1.00 62.38 294 ILE A CA 1
ATOM 2446 C C . ILE A 1 294 ? 22.637 -11.222 -13.490 1.00 62.38 294 ILE A C 1
ATOM 2448 O O . ILE A 1 294 ? 23.611 -10.890 -14.159 1.00 62.38 294 ILE A O 1
ATOM 2452 N N . GLU A 1 295 ? 21.603 -11.864 -14.021 1.00 67.81 295 GLU A N 1
ATOM 2453 C CA . GLU A 1 295 ? 21.595 -12.288 -15.423 1.00 67.81 295 GLU A CA 1
ATOM 2454 C C . GLU A 1 295 ? 20.992 -11.224 -16.333 1.00 67.81 295 GLU A C 1
ATOM 2456 O O . GLU A 1 295 ? 21.265 -11.188 -17.532 1.00 67.81 295 GLU A O 1
ATOM 2461 N N . ILE A 1 296 ? 20.118 -10.385 -15.775 1.00 76.00 296 ILE A N 1
ATOM 2462 C CA . ILE A 1 296 ? 19.283 -9.471 -16.540 1.00 76.00 296 ILE A CA 1
ATOM 2463 C C . ILE A 1 296 ? 19.030 -8.195 -15.734 1.00 76.00 296 ILE A C 1
ATOM 2465 O O . ILE A 1 296 ? 18.583 -8.261 -14.589 1.00 76.00 296 ILE A O 1
ATOM 2469 N N . GLU A 1 297 ? 19.213 -7.045 -16.388 1.00 82.25 297 GLU A N 1
ATOM 2470 C CA . GLU A 1 297 ? 18.802 -5.723 -15.906 1.00 82.25 297 GLU A CA 1
ATOM 2471 C C . GLU A 1 297 ? 17.860 -5.070 -16.932 1.00 82.25 297 GLU A C 1
ATOM 2473 O O . GLU A 1 297 ? 18.168 -5.029 -18.125 1.00 82.25 297 GLU A O 1
ATOM 2478 N N . ASN A 1 298 ? 16.731 -4.530 -16.469 1.00 89.06 298 ASN A N 1
ATOM 2479 C CA . ASN A 1 298 ? 15.930 -3.579 -17.239 1.00 89.06 298 ASN A CA 1
ATOM 2480 C C . ASN A 1 298 ? 15.921 -2.231 -16.521 1.00 89.06 298 ASN A C 1
ATOM 2482 O O . ASN A 1 298 ? 15.630 -2.158 -15.329 1.00 89.06 298 ASN A O 1
ATOM 2486 N N . TYR A 1 299 ? 16.177 -1.169 -17.276 1.00 89.94 299 TYR A N 1
ATOM 2487 C CA . TYR A 1 299 ? 16.186 0.203 -16.786 1.00 89.94 299 TYR A CA 1
ATOM 2488 C C . TYR A 1 299 ? 15.132 1.039 -17.511 1.00 89.94 299 TYR A C 1
ATOM 2490 O O . TYR A 1 299 ? 14.877 0.844 -18.704 1.00 89.94 299 TYR A O 1
ATOM 2498 N N . TYR A 1 300 ? 14.493 1.957 -16.792 1.00 87.56 300 TYR A N 1
ATOM 2499 C CA . TYR A 1 300 ? 13.681 3.014 -17.380 1.00 87.56 300 TYR A CA 1
ATOM 2500 C C . TYR A 1 300 ? 13.750 4.276 -16.515 1.00 87.56 300 TYR A C 1
ATOM 2502 O O . TYR A 1 300 ? 13.295 4.277 -15.370 1.00 87.56 300 TYR A O 1
ATOM 2510 N N . GLY A 1 301 ? 14.321 5.341 -17.078 1.00 83.38 301 GLY A N 1
ATOM 2511 C CA . GLY A 1 301 ? 14.303 6.681 -16.492 1.00 83.38 301 GLY A CA 1
ATOM 2512 C C . GLY A 1 301 ? 13.022 7.437 -16.842 1.00 83.38 301 GLY A C 1
ATOM 2513 O O . GLY A 1 301 ? 12.298 7.065 -17.765 1.00 83.38 301 GLY A O 1
ATOM 2514 N N . THR A 1 302 ? 12.747 8.526 -16.122 1.00 81.12 302 THR A N 1
ATOM 2515 C CA . THR A 1 302 ? 11.497 9.317 -16.203 1.00 81.12 302 THR A CA 1
ATOM 2516 C C . THR A 1 302 ? 10.232 8.526 -15.856 1.00 81.12 302 THR A C 1
ATOM 2518 O O . THR A 1 302 ? 9.140 8.800 -16.356 1.00 81.12 302 THR A O 1
ATOM 2521 N N . SER A 1 303 ? 10.377 7.533 -14.979 1.00 79.19 303 SER A N 1
ATOM 2522 C CA . SER A 1 303 ? 9.272 6.710 -14.508 1.00 79.19 303 SER A CA 1
ATOM 2523 C C . SER A 1 303 ? 8.634 7.255 -13.241 1.00 79.19 303 SER A C 1
ATOM 2525 O O . SER A 1 303 ? 9.256 7.276 -12.179 1.00 79.19 303 SER A O 1
ATOM 2527 N N . TYR A 1 304 ? 7.364 7.635 -13.338 1.00 80.44 304 TYR A N 1
ATOM 2528 C CA . TYR A 1 304 ? 6.589 8.133 -12.198 1.00 80.44 304 TYR A CA 1
ATOM 2529 C C . TYR A 1 304 ? 5.531 7.141 -11.710 1.00 80.44 304 TYR A C 1
ATOM 2531 O O . TYR A 1 304 ? 4.940 7.361 -10.655 1.00 80.44 304 TYR A O 1
ATOM 2539 N N . SER A 1 305 ? 5.310 6.043 -12.446 1.00 90.62 305 SER A N 1
ATOM 2540 C CA . SER A 1 305 ? 4.361 4.998 -12.071 1.00 90.62 305 SER A CA 1
ATOM 2541 C C . SER A 1 305 ? 4.838 3.600 -12.467 1.00 90.62 305 SER A C 1
ATOM 2543 O O . SER A 1 305 ? 5.462 3.402 -13.512 1.00 90.62 305 SER A O 1
ATOM 2545 N N . ALA A 1 306 ? 4.473 2.591 -11.670 1.00 94.25 306 ALA A N 1
ATOM 2546 C CA . ALA A 1 306 ? 4.764 1.186 -11.964 1.00 94.25 306 ALA A CA 1
ATOM 2547 C C . ALA A 1 306 ? 4.249 0.753 -13.349 1.00 94.25 306 ALA A C 1
ATOM 2549 O O . ALA A 1 306 ? 4.887 -0.027 -14.054 1.00 94.25 306 ALA A O 1
ATOM 2550 N N . ARG A 1 307 ? 3.090 1.277 -13.767 1.00 93.62 307 ARG A N 1
ATOM 2551 C CA . ARG A 1 307 ? 2.499 0.971 -15.076 1.00 93.62 307 ARG A CA 1
ATOM 2552 C C . ARG A 1 307 ? 3.335 1.497 -16.230 1.00 93.62 307 ARG A C 1
ATOM 2554 O O . ARG A 1 307 ? 3.424 0.801 -17.241 1.00 93.62 307 ARG A O 1
ATOM 2561 N N . ASP A 1 308 ? 3.929 2.675 -16.084 1.00 93.00 308 ASP A N 1
ATOM 2562 C CA . ASP A 1 308 ? 4.728 3.285 -17.144 1.00 93.00 308 ASP A CA 1
ATOM 2563 C C . ASP A 1 308 ? 6.027 2.509 -17.346 1.00 93.00 308 ASP A C 1
ATOM 2565 O O . ASP A 1 308 ? 6.307 2.118 -18.477 1.00 93.00 308 ASP A O 1
ATOM 2569 N N . SER A 1 309 ? 6.738 2.158 -16.263 1.00 94.56 309 SER A N 1
ATOM 2570 C CA . SER A 1 309 ? 7.927 1.290 -16.339 1.00 94.56 309 SER A CA 1
ATOM 2571 C C . SER A 1 309 ? 7.630 -0.030 -17.040 1.00 94.56 309 SER A C 1
ATOM 2573 O O . SER A 1 309 ? 8.297 -0.404 -18.005 1.00 94.56 309 SER A O 1
ATOM 2575 N N . ILE A 1 310 ? 6.592 -0.738 -16.581 1.00 96.50 310 ILE A N 1
ATOM 2576 C CA . ILE A 1 310 ? 6.243 -2.046 -17.136 1.00 96.50 310 ILE A CA 1
ATOM 2577 C C . ILE A 1 310 ? 5.829 -1.916 -18.602 1.00 96.50 310 ILE A C 1
ATOM 2579 O O . ILE A 1 310 ? 6.287 -2.700 -19.430 1.00 96.50 310 ILE A O 1
ATOM 2583 N N . SER A 1 311 ? 5.034 -0.905 -18.955 1.00 95.19 311 SER A N 1
ATOM 2584 C CA . SER A 1 311 ? 4.616 -0.681 -20.343 1.00 95.19 311 SER A CA 1
ATOM 2585 C C . SER A 1 311 ? 5.798 -0.319 -21.247 1.00 95.19 311 SER A C 1
ATOM 2587 O O . SER A 1 311 ? 5.887 -0.824 -22.367 1.00 95.19 311 SER A O 1
ATOM 2589 N N . ALA A 1 312 ? 6.731 0.510 -20.772 1.00 94.75 312 ALA A N 1
ATOM 2590 C CA . ALA A 1 312 ? 7.936 0.876 -21.509 1.00 94.75 312 ALA A CA 1
ATOM 2591 C C . ALA A 1 312 ? 8.810 -0.352 -21.806 1.00 94.75 312 ALA A C 1
ATOM 2593 O O . ALA A 1 312 ? 9.233 -0.556 -22.947 1.00 94.75 312 ALA A O 1
ATOM 2594 N N . TRP A 1 313 ? 9.021 -1.225 -20.817 1.00 95.88 313 TRP A N 1
ATOM 2595 C CA . TRP A 1 313 ? 9.763 -2.469 -21.022 1.00 95.88 313 TRP A CA 1
ATOM 2596 C C . TRP A 1 313 ? 9.029 -3.451 -21.937 1.00 95.88 313 TRP A C 1
ATOM 2598 O O . TRP A 1 313 ? 9.660 -4.046 -22.808 1.00 95.88 313 TRP A O 1
ATOM 2608 N N . GLN A 1 314 ? 7.702 -3.575 -21.824 1.00 96.00 314 GLN A N 1
ATOM 2609 C CA . GLN A 1 314 ? 6.910 -4.423 -22.723 1.00 96.00 314 GLN A CA 1
ATOM 2610 C C . GLN A 1 314 ? 6.990 -3.988 -24.190 1.00 96.00 314 GLN A C 1
ATOM 2612 O O . GLN A 1 314 ? 6.953 -4.835 -25.081 1.00 96.00 314 GLN A O 1
ATOM 2617 N N . ASN A 1 315 ? 7.102 -2.684 -24.443 1.00 95.31 315 ASN A N 1
ATOM 2618 C CA . ASN A 1 315 ? 7.170 -2.124 -25.793 1.00 95.31 315 ASN A CA 1
ATOM 2619 C C . ASN A 1 315 ? 8.592 -2.120 -26.383 1.00 95.31 315 ASN A C 1
ATOM 2621 O O . ASN A 1 315 ? 8.766 -1.803 -27.559 1.00 95.31 315 ASN A O 1
ATOM 2625 N N . SER A 1 316 ? 9.610 -2.501 -25.606 1.00 94.69 316 SER A N 1
ATOM 2626 C CA . SER A 1 316 ? 10.981 -2.677 -26.089 1.00 94.69 316 SER A CA 1
ATOM 2627 C C . SER A 1 316 ? 11.272 -4.153 -26.324 1.00 94.69 316 SER A C 1
ATOM 2629 O O . SER A 1 316 ? 11.187 -4.967 -25.410 1.00 94.69 316 SER A O 1
ATOM 2631 N N . LYS A 1 317 ? 11.682 -4.515 -27.547 1.00 91.56 317 LYS A N 1
ATOM 2632 C CA . LYS A 1 317 ? 11.968 -5.913 -27.917 1.00 91.56 317 LYS A CA 1
ATOM 2633 C C . LYS A 1 317 ? 12.974 -6.579 -26.968 1.00 91.56 317 LYS A C 1
ATOM 2635 O O . LYS A 1 317 ? 12.769 -7.729 -26.588 1.00 91.56 317 LYS A O 1
ATOM 2640 N N . GLY A 1 318 ? 14.040 -5.864 -26.601 1.00 88.25 318 GLY A N 1
ATOM 2641 C CA . GLY A 1 318 ? 15.078 -6.368 -25.697 1.00 88.25 318 GLY A CA 1
ATOM 2642 C C . GLY A 1 318 ? 14.559 -6.532 -24.271 1.00 88.25 318 GLY A C 1
ATOM 2643 O O . GLY A 1 318 ? 14.589 -7.634 -23.728 1.00 88.25 318 GLY A O 1
ATOM 2644 N N . HIS A 1 319 ? 13.999 -5.463 -23.700 1.00 93.19 319 HIS A N 1
ATOM 2645 C CA . HIS A 1 319 ? 13.481 -5.491 -22.330 1.00 93.19 319 HIS A CA 1
ATOM 2646 C C . HIS A 1 319 ? 12.349 -6.511 -22.164 1.00 93.19 319 HIS A C 1
ATOM 2648 O O . HIS A 1 319 ? 12.313 -7.234 -21.171 1.00 93.19 319 HIS A O 1
ATOM 2654 N N . TYR A 1 320 ? 11.455 -6.633 -23.147 1.00 95.31 320 TYR A N 1
ATOM 2655 C CA . TYR A 1 320 ? 10.371 -7.606 -23.112 1.00 95.31 320 TYR A CA 1
ATOM 2656 C C . TYR A 1 320 ? 10.890 -9.044 -23.130 1.00 95.31 320 TYR A C 1
ATOM 2658 O O . TYR A 1 320 ? 10.443 -9.853 -22.317 1.00 95.31 320 TYR A O 1
ATOM 2666 N N . ALA A 1 321 ? 11.859 -9.366 -24.000 1.00 91.81 321 ALA A N 1
ATOM 2667 C CA . ALA A 1 321 ? 12.463 -10.701 -24.055 1.00 91.81 321 ALA A CA 1
ATOM 2668 C C . ALA A 1 321 ? 13.022 -11.123 -22.688 1.00 91.81 321 ALA A C 1
ATOM 2670 O O . ALA A 1 321 ? 12.840 -12.264 -22.258 1.00 91.81 321 ALA A O 1
ATOM 2671 N N . TRP A 1 322 ? 13.617 -10.168 -21.981 1.00 89.75 322 TRP A N 1
ATOM 2672 C CA . TRP A 1 322 ? 14.115 -10.319 -20.625 1.00 89.75 322 TRP A CA 1
ATOM 2673 C C . TRP A 1 322 ? 13.020 -10.503 -19.577 1.00 89.75 322 TRP A C 1
ATOM 2675 O O . TRP A 1 322 ? 13.085 -11.452 -18.793 1.00 89.75 322 TRP A O 1
ATOM 2685 N N . MET A 1 323 ? 11.955 -9.697 -19.622 1.00 93.75 323 MET A N 1
ATOM 2686 C CA . MET A 1 323 ? 10.804 -9.849 -18.724 1.00 93.75 323 MET A CA 1
ATOM 2687 C C . MET A 1 323 ? 10.218 -11.268 -18.774 1.00 93.75 323 MET A C 1
ATOM 2689 O O . MET A 1 323 ? 9.816 -11.804 -17.740 1.00 93.75 323 MET A O 1
ATOM 2693 N N . ILE A 1 324 ? 10.173 -11.889 -19.957 1.00 95.94 324 ILE A N 1
ATOM 2694 C CA . ILE A 1 324 ? 9.574 -13.217 -20.175 1.00 95.94 324 ILE A CA 1
ATOM 2695 C C . ILE A 1 324 ? 10.603 -14.346 -20.343 1.00 95.94 324 ILE A C 1
ATOM 2697 O O . ILE A 1 324 ? 10.249 -15.436 -20.816 1.00 95.94 324 ILE A O 1
ATOM 2701 N N . SER A 1 325 ? 11.865 -14.111 -19.976 1.00 93.25 325 SER A N 1
ATOM 2702 C CA . SER A 1 325 ? 12.913 -15.128 -20.070 1.00 93.25 325 SER A CA 1
ATOM 2703 C C . SER A 1 325 ? 12.575 -16.343 -19.198 1.00 93.25 325 SER A C 1
ATOM 2705 O O . SER A 1 325 ? 12.068 -16.206 -18.080 1.00 93.25 325 SER A O 1
ATOM 2707 N N . LYS A 1 326 ? 12.840 -17.543 -19.732 1.00 92.56 326 LYS A N 1
ATOM 2708 C CA . LYS A 1 326 ? 12.670 -18.823 -19.021 1.00 92.56 326 LYS A CA 1
ATOM 2709 C C . LYS A 1 326 ? 13.826 -19.132 -18.065 1.00 92.56 326 LYS A C 1
ATOM 2711 O O . LYS A 1 326 ? 13.691 -20.049 -17.266 1.00 92.56 326 LYS A O 1
ATOM 2716 N N . LEU A 1 327 ? 14.946 -18.419 -18.195 1.00 88.44 327 LEU A N 1
ATOM 2717 C CA . LEU A 1 327 ? 16.143 -18.645 -17.381 1.00 88.44 327 LEU A CA 1
ATOM 2718 C C . LEU A 1 327 ? 15.931 -18.141 -15.953 1.00 88.44 327 LEU A C 1
ATOM 2720 O O . LEU A 1 327 ? 16.314 -18.795 -14.996 1.00 88.44 327 LEU A O 1
ATOM 2724 N N . VAL A 1 328 ? 15.221 -17.026 -15.808 1.00 89.06 328 VAL A N 1
ATOM 2725 C CA . VAL A 1 328 ? 15.072 -16.352 -14.521 1.00 89.06 328 VAL A CA 1
ATOM 2726 C C . VAL A 1 328 ? 13.907 -16.885 -13.693 1.00 89.06 328 VAL A C 1
ATOM 2728 O O . VAL A 1 328 ? 12.808 -17.130 -14.209 1.00 89.06 328 VAL A O 1
ATOM 2731 N N . LYS A 1 329 ?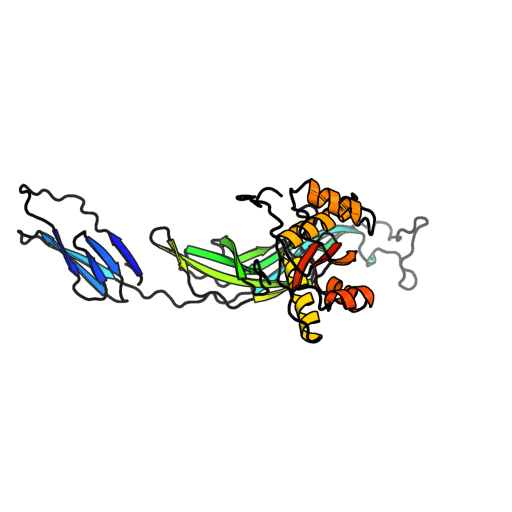 14.157 -17.024 -12.388 1.00 91.12 329 LYS A N 1
ATOM 2732 C CA . LYS A 1 329 ? 13.212 -17.534 -11.377 1.00 91.12 329 LYS A CA 1
ATOM 2733 C C . LYS A 1 329 ? 12.988 -16.543 -10.237 1.00 91.12 329 LYS A C 1
ATOM 2735 O O . LYS A 1 329 ? 11.932 -16.578 -9.605 1.00 91.12 329 LYS A O 1
ATOM 2740 N N . TYR A 1 330 ? 13.950 -15.655 -10.005 1.00 90.94 330 TYR A N 1
ATOM 2741 C CA . TYR A 1 330 ? 13.932 -14.658 -8.942 1.00 90.94 330 TYR A CA 1
ATOM 2742 C C . TYR A 1 330 ? 14.076 -13.262 -9.525 1.00 90.94 330 TYR A C 1
ATOM 2744 O O . TYR A 1 330 ? 14.588 -13.082 -10.636 1.00 90.94 330 TYR A O 1
ATOM 2752 N N . GLY A 1 331 ? 13.612 -12.272 -8.776 1.00 92.06 331 GLY A N 1
ATOM 2753 C CA . GLY A 1 331 ? 13.791 -10.892 -9.157 1.00 92.06 331 GLY A CA 1
ATOM 2754 C C . GLY A 1 331 ? 13.345 -9.895 -8.117 1.00 92.06 331 GLY A C 1
ATOM 2755 O O . GLY A 1 331 ? 12.614 -10.223 -7.188 1.00 92.06 331 GLY A O 1
ATOM 2756 N N . ALA A 1 332 ? 13.710 -8.651 -8.372 1.00 93.94 332 ALA A N 1
ATOM 2757 C CA . ALA A 1 332 ? 13.167 -7.501 -7.683 1.00 93.94 332 ALA A CA 1
ATOM 2758 C C . ALA A 1 332 ? 13.086 -6.316 -8.640 1.00 93.94 332 ALA A C 1
ATOM 2760 O O . ALA A 1 332 ? 13.756 -6.273 -9.676 1.00 93.94 332 ALA A O 1
ATOM 2761 N N . ILE A 1 333 ? 12.239 -5.355 -8.293 1.00 95.31 333 ILE A N 1
ATOM 2762 C CA . ILE A 1 333 ? 12.172 -4.064 -8.968 1.00 95.31 333 ILE A CA 1
ATOM 2763 C C . ILE A 1 333 ? 12.305 -2.996 -7.896 1.00 95.31 333 ILE A C 1
ATOM 2765 O O . ILE A 1 333 ? 11.610 -3.088 -6.895 1.00 95.31 333 ILE A O 1
ATOM 2769 N N . ALA A 1 334 ? 13.161 -2.002 -8.114 1.00 93.88 334 ALA A N 1
ATOM 2770 C CA . ALA A 1 334 ? 13.223 -0.790 -7.308 1.00 93.88 334 ALA A CA 1
ATOM 2771 C C . ALA A 1 334 ? 12.789 0.416 -8.139 1.00 93.88 334 ALA A C 1
ATOM 2773 O O . ALA A 1 334 ? 13.128 0.540 -9.321 1.00 93.88 334 ALA A O 1
ATOM 2774 N N . MET A 1 335 ? 12.014 1.294 -7.513 1.00 92.44 335 MET A N 1
ATOM 2775 C CA . MET A 1 335 ? 11.449 2.483 -8.133 1.00 92.44 335 MET A CA 1
ATOM 2776 C C . MET A 1 335 ? 11.460 3.668 -7.179 1.00 92.44 335 MET A C 1
ATOM 2778 O O . MET A 1 335 ? 11.102 3.543 -6.009 1.00 92.44 335 MET A O 1
ATOM 2782 N N . GLY A 1 336 ? 11.809 4.834 -7.710 1.00 88.00 336 GLY A N 1
ATOM 2783 C CA . GLY A 1 336 ? 11.676 6.109 -7.020 1.00 88.00 336 GLY A CA 1
ATOM 2784 C C . GLY A 1 336 ? 12.503 7.204 -7.678 1.00 88.00 336 GLY A C 1
ATOM 2785 O O . GLY A 1 336 ? 13.390 6.934 -8.483 1.00 88.00 336 GLY A O 1
ATOM 2786 N N . SER A 1 337 ? 12.179 8.460 -7.367 1.00 84.56 337 SER A N 1
ATOM 2787 C CA . SER A 1 337 ? 12.862 9.648 -7.901 1.00 84.56 337 SER A CA 1
ATOM 2788 C C . SER A 1 337 ? 12.916 9.719 -9.435 1.00 84.56 337 SER A C 1
ATOM 2790 O O . SER A 1 337 ? 13.840 10.297 -9.998 1.00 84.56 337 SER A O 1
ATOM 2792 N N . GLY A 1 338 ? 11.922 9.149 -10.124 1.00 86.88 338 GLY A N 1
ATOM 2793 C CA . GLY A 1 338 ? 11.897 9.091 -11.588 1.00 86.88 338 GLY A CA 1
ATOM 2794 C C . GLY A 1 338 ? 12.677 7.920 -12.193 1.00 86.88 338 GLY A C 1
ATOM 2795 O O . GLY A 1 338 ? 12.714 7.801 -13.414 1.00 86.88 338 GLY A O 1
ATOM 2796 N N . GLU A 1 339 ? 13.284 7.055 -11.382 1.00 89.06 339 GLU A N 1
ATOM 2797 C CA . GLU A 1 339 ? 14.103 5.936 -11.844 1.00 89.06 339 GLU A CA 1
ATOM 2798 C C . GLU A 1 339 ? 13.432 4.591 -11.553 1.00 89.06 339 GLU A 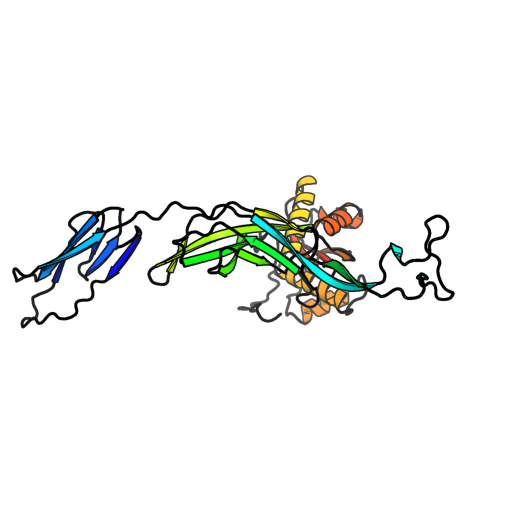C 1
ATOM 2800 O O . GLU A 1 339 ? 12.727 4.415 -10.554 1.00 89.06 339 GLU A O 1
ATOM 2805 N N . SER A 1 340 ? 13.668 3.620 -12.434 1.00 92.56 340 SER A N 1
ATOM 2806 C CA . SER A 1 340 ? 13.157 2.260 -12.302 1.00 92.56 340 SER A CA 1
ATOM 2807 C C . SER A 1 340 ? 14.183 1.241 -12.776 1.00 92.56 340 SER A C 1
ATOM 2809 O O . SER A 1 340 ? 14.628 1.288 -13.924 1.00 92.56 340 SER A O 1
ATOM 2811 N N . TYR A 1 341 ? 14.511 0.294 -11.897 1.00 91.56 341 TYR A N 1
ATOM 2812 C CA . TYR A 1 341 ? 15.430 -0.808 -12.171 1.00 91.56 341 TYR A CA 1
ATOM 2813 C C . TYR A 1 341 ? 14.777 -2.141 -11.827 1.00 91.56 341 TYR A C 1
ATOM 2815 O O . TYR A 1 341 ? 14.299 -2.330 -10.711 1.00 91.56 341 TYR A O 1
ATOM 2823 N N . ALA A 1 342 ? 14.781 -3.070 -12.778 1.00 93.31 342 ALA A N 1
ATOM 2824 C CA . ALA A 1 342 ? 14.447 -4.469 -12.554 1.00 93.31 342 ALA A CA 1
ATOM 2825 C C . ALA A 1 342 ? 15.701 -5.323 -12.665 1.00 93.31 342 ALA A C 1
ATOM 2827 O O . ALA A 1 342 ? 16.449 -5.183 -13.632 1.00 93.31 342 ALA A O 1
ATOM 2828 N N . VAL A 1 343 ? 15.873 -6.249 -11.729 1.00 90.31 343 VAL A N 1
ATOM 2829 C CA . VAL A 1 343 ? 16.951 -7.236 -11.756 1.00 90.31 343 VAL A CA 1
ATOM 2830 C C . VAL A 1 343 ? 16.374 -8.634 -11.634 1.00 90.31 343 VAL A C 1
ATOM 2832 O O . VAL A 1 343 ? 15.469 -8.876 -10.831 1.00 90.31 343 VAL A O 1
ATOM 2835 N N . PHE A 1 344 ? 16.878 -9.550 -12.457 1.00 89.81 344 PHE A N 1
ATOM 2836 C CA . PHE A 1 344 ? 16.420 -10.935 -12.494 1.00 89.81 344 PHE A CA 1
ATOM 2837 C C . PHE A 1 344 ? 17.602 -11.907 -12.546 1.00 89.81 344 PHE A C 1
ATOM 2839 O O . PHE A 1 344 ? 18.646 -11.611 -13.130 1.00 89.81 344 PHE A O 1
ATOM 2846 N N . THR A 1 345 ? 17.415 -13.091 -11.966 1.00 87.00 345 THR A N 1
ATOM 2847 C CA . THR A 1 345 ? 18.424 -14.162 -11.950 1.00 87.00 345 THR A CA 1
ATOM 2848 C C . THR A 1 345 ? 17.772 -15.549 -11.927 1.00 87.00 345 THR A C 1
ATOM 2850 O O . THR A 1 345 ? 16.607 -15.701 -11.522 1.00 87.00 345 THR A O 1
ATOM 2853 N N . GLU A 1 346 ? 18.485 -16.579 -12.393 1.00 85.38 346 GLU A N 1
ATOM 2854 C CA . GLU A 1 346 ? 18.061 -17.974 -12.257 1.00 85.38 346 GLU A CA 1
ATOM 2855 C C . GLU A 1 346 ? 18.098 -18.433 -10.794 1.00 85.38 346 GLU A C 1
ATOM 2857 O O . GLU A 1 346 ? 17.208 -19.173 -10.358 1.00 85.38 346 GLU A O 1
ATOM 2862 N N . LYS A 1 347 ? 19.127 -18.030 -10.041 1.00 79.56 347 LYS A N 1
ATOM 2863 C CA . LYS A 1 347 ? 19.415 -18.547 -8.699 1.00 79.56 347 LYS A CA 1
ATOM 2864 C C . LYS A 1 347 ? 19.794 -17.423 -7.753 1.00 79.56 347 LYS A C 1
ATOM 2866 O O . LYS A 1 347 ? 20.467 -16.476 -8.135 1.00 79.56 347 LYS A O 1
ATOM 2871 N N . VAL A 1 348 ? 19.380 -17.589 -6.509 1.00 69.31 348 VAL A N 1
ATOM 2872 C CA . VAL A 1 348 ? 19.820 -16.771 -5.386 1.00 69.31 348 VAL A CA 1
ATOM 2873 C C . VAL A 1 348 ? 20.610 -17.695 -4.469 1.00 69.31 348 VAL A C 1
ATOM 2875 O O . VAL A 1 348 ? 20.043 -18.582 -3.831 1.00 69.31 348 VAL A O 1
ATOM 2878 N N . ASP A 1 349 ? 21.931 -17.554 -4.482 1.00 62.34 349 ASP A N 1
ATOM 2879 C CA . ASP A 1 349 ? 22.778 -18.139 -3.446 1.00 62.34 349 ASP A CA 1
ATOM 2880 C C . ASP A 1 349 ? 22.827 -17.103 -2.328 1.00 62.34 349 ASP A C 1
ATOM 2882 O O . ASP A 1 349 ? 23.120 -15.947 -2.633 1.00 62.34 349 ASP A O 1
ATOM 2886 N N . ASN A 1 350 ? 22.465 -17.496 -1.092 1.00 51.94 350 ASN A N 1
ATOM 2887 C CA . ASN A 1 350 ? 22.327 -16.617 0.082 1.00 51.94 350 ASN A CA 1
ATOM 2888 C C . ASN A 1 350 ? 23.326 -15.458 0.020 1.00 51.94 350 ASN A C 1
ATOM 2890 O O . ASN A 1 350 ? 24.500 -15.613 0.350 1.00 51.94 350 ASN A O 1
ATOM 2894 N N . MET A 1 351 ? 22.834 -14.301 -0.419 1.00 51.34 351 MET A N 1
ATOM 2895 C CA . MET A 1 351 ? 23.661 -13.138 -0.717 1.00 51.34 351 MET A CA 1
ATOM 2896 C C . MET A 1 351 ? 24.226 -12.528 0.574 1.00 51.34 351 MET A C 1
ATOM 2898 O O . MET A 1 351 ? 25.217 -11.804 0.556 1.00 51.34 351 MET A O 1
ATOM 2902 N N . ARG A 1 352 ? 23.642 -12.919 1.709 1.00 44.59 352 ARG A N 1
ATOM 2903 C CA . ARG A 1 352 ? 24.150 -12.734 3.062 1.00 44.59 352 ARG A CA 1
ATOM 2904 C C . ARG A 1 352 ? 25.021 -13.925 3.457 1.00 44.59 352 ARG A C 1
ATOM 2906 O O . ARG A 1 352 ? 24.512 -14.934 3.952 1.00 44.59 352 ARG A O 1
ATOM 2913 N N . GLY A 1 353 ? 26.338 -13.798 3.321 1.00 39.31 353 GLY A N 1
ATOM 2914 C CA . GLY A 1 353 ? 27.238 -14.613 4.133 1.00 39.31 353 GLY A CA 1
ATOM 2915 C C . GLY A 1 353 ? 26.914 -14.343 5.606 1.00 39.31 353 GLY A C 1
ATOM 2916 O O . GLY A 1 353 ? 27.069 -13.213 6.039 1.00 39.31 353 GLY A O 1
ATOM 2917 N N . ASN A 1 354 ? 26.374 -15.327 6.341 1.00 37.12 354 ASN A N 1
ATOM 2918 C CA . ASN A 1 354 ? 26.095 -15.303 7.791 1.00 37.12 354 ASN A CA 1
ATOM 2919 C C . ASN A 1 354 ? 26.013 -13.899 8.446 1.00 37.12 354 ASN A C 1
ATOM 2921 O O . ASN A 1 354 ? 26.911 -13.518 9.197 1.00 37.12 354 ASN A O 1
ATOM 2925 N N . THR A 1 355 ? 24.937 -13.136 8.233 1.00 35.84 355 THR A N 1
ATOM 2926 C CA . THR A 1 355 ? 24.702 -11.899 8.999 1.00 35.84 355 THR A CA 1
ATOM 2927 C C . THR A 1 355 ? 23.389 -11.971 9.766 1.00 35.84 355 THR A C 1
ATOM 2929 O O . THR A 1 355 ? 22.285 -11.923 9.226 1.00 35.84 355 THR A O 1
ATOM 2932 N N . SER A 1 356 ? 23.534 -12.114 11.081 1.00 33.03 356 SER A N 1
ATOM 2933 C CA . SER A 1 356 ? 22.537 -11.712 12.064 1.00 33.03 356 SER A CA 1
ATOM 2934 C C . SER A 1 356 ? 22.158 -10.244 11.846 1.00 33.03 356 SER A C 1
ATOM 2936 O O . SER A 1 356 ? 23.046 -9.398 11.841 1.00 33.03 356 SER A O 1
ATOM 2938 N N . GLU A 1 357 ? 20.856 -9.991 11.690 1.00 38.44 357 GLU A N 1
ATOM 2939 C CA . GLU A 1 357 ? 20.151 -8.723 11.947 1.00 38.44 357 GLU A CA 1
ATOM 2940 C C . GLU A 1 357 ? 20.863 -7.434 11.489 1.00 38.44 357 GLU A C 1
ATOM 2942 O O . GLU A 1 357 ? 21.594 -6.804 12.249 1.00 38.44 357 GLU A O 1
ATOM 2947 N N . ILE A 1 358 ? 20.559 -6.981 10.267 1.00 35.91 358 ILE A N 1
ATOM 2948 C CA . ILE A 1 358 ? 20.682 -5.561 9.912 1.00 35.91 358 ILE A CA 1
ATOM 2949 C C . ILE A 1 358 ? 19.290 -4.941 10.059 1.00 35.91 358 ILE A C 1
ATOM 2951 O O . ILE A 1 358 ? 18.342 -5.343 9.382 1.00 35.91 358 ILE A O 1
ATOM 2955 N N . ASP A 1 359 ? 19.192 -4.009 11.003 1.00 30.77 359 ASP A N 1
ATOM 2956 C CA . ASP A 1 359 ? 18.018 -3.200 11.312 1.00 30.77 359 ASP A CA 1
ATOM 2957 C C . ASP A 1 359 ? 17.820 -2.129 10.224 1.00 30.77 359 ASP A C 1
ATOM 2959 O O . ASP A 1 359 ? 18.725 -1.345 9.932 1.00 30.77 359 ASP A O 1
ATOM 2963 N N . PHE A 1 360 ? 16.641 -2.118 9.599 1.00 32.59 360 PHE A N 1
ATOM 2964 C CA . PHE A 1 360 ? 16.291 -1.221 8.494 1.00 32.59 360 PHE A CA 1
ATOM 2965 C C . PHE A 1 360 ? 15.870 0.189 8.960 1.00 32.59 360 PHE A C 1
ATOM 2967 O O . PHE A 1 360 ? 15.518 1.015 8.122 1.00 32.59 360 PHE A O 1
ATOM 2974 N N . GLU A 1 361 ? 15.932 0.513 10.259 1.00 30.94 361 GLU A N 1
ATOM 2975 C CA . GLU A 1 361 ? 15.628 1.865 10.772 1.00 30.94 361 GLU A CA 1
ATOM 2976 C C . GLU A 1 361 ? 16.747 2.919 10.559 1.00 30.94 361 GLU A C 1
ATOM 2978 O O . GLU A 1 361 ? 16.633 4.041 11.055 1.00 30.94 361 GLU A O 1
ATOM 2983 N N . ALA A 1 362 ? 17.820 2.617 9.813 1.00 27.78 362 ALA A N 1
ATOM 2984 C CA . ALA A 1 362 ? 18.977 3.514 9.644 1.00 27.78 362 ALA A CA 1
ATOM 2985 C C . ALA A 1 362 ? 19.209 4.095 8.226 1.00 27.78 362 ALA A C 1
ATOM 2987 O O . ALA A 1 362 ? 20.300 4.604 7.961 1.00 27.78 362 ALA A O 1
ATOM 2988 N N . ILE A 1 363 ? 18.213 4.077 7.333 1.00 29.53 363 ILE A N 1
ATOM 2989 C CA . ILE A 1 363 ? 18.224 4.800 6.037 1.00 29.53 363 ILE A CA 1
ATOM 2990 C C . ILE A 1 363 ? 16.969 5.670 5.956 1.00 29.53 363 ILE A C 1
ATOM 2992 O O . ILE A 1 363 ? 17.083 6.836 5.503 1.00 29.53 363 ILE A O 1
#